Protein AF-0000000076550863 (afdb_homodimer)

Structure (mmCIF, N/CA/C/O backbone):
data_AF-0000000076550863-model_v1
#
loop_
_entity.id
_entity.type
_entity.pdbx_description
1 polymer 'Uncharacterized protein DUF4440'
#
loop_
_atom_site.group_PDB
_atom_site.id
_atom_site.type_symbol
_atom_site.label_atom_id
_atom_site.label_alt_id
_atom_site.label_comp_id
_atom_site.label_asym_id
_atom_site.label_entity_id
_atom_site.label_seq_id
_atom_site.pdbx_PDB_ins_code
_atom_site.Cartn_x
_atom_site.Cartn_y
_atom_site.Cartn_z
_atom_site.occupancy
_atom_site.B_iso_or_equiv
_atom_site.auth_seq_id
_atom_site.auth_comp_id
_atom_site.auth_asym_id
_atom_site.auth_atom_id
_atom_site.pdbx_PDB_model_num
ATOM 1 N N . MET A 1 1 ? -24.906 -82 -21.641 1 39.5 1 MET A N 1
ATOM 2 C CA . MET A 1 1 ? -24.109 -81.125 -20.781 1 39.5 1 MET A CA 1
ATOM 3 C C . MET A 1 1 ? -24.062 -79.688 -21.359 1 39.5 1 MET A C 1
ATOM 5 O O . MET A 1 1 ? -23.375 -79.438 -22.344 1 39.5 1 MET A O 1
ATOM 9 N N . LYS A 1 2 ? -25.25 -79 -21.281 1 45.97 2 LYS A N 1
ATOM 10 C CA . LYS A 1 2 ? -25.453 -77.625 -21.766 1 45.97 2 LYS A CA 1
ATOM 11 C C . LYS A 1 2 ? -24.484 -76.625 -21.094 1 45.97 2 LYS A C 1
ATOM 13 O O . LYS A 1 2 ? -24.375 -76.625 -19.875 1 45.97 2 LYS A O 1
ATOM 18 N N . ARG A 1 3 ? -23.375 -76.125 -21.734 1 47.62 3 ARG A N 1
ATOM 19 C CA . ARG A 1 3 ? -22.406 -75.125 -21.391 1 47.62 3 ARG A CA 1
ATOM 20 C C . ARG A 1 3 ? -23.078 -73.812 -21.047 1 47.62 3 ARG A C 1
ATOM 22 O O . ARG A 1 3 ? -23.812 -73.25 -21.859 1 47.62 3 ARG A O 1
ATOM 29 N N . PHE A 1 4 ? -23.562 -73.5 -19.781 1 47.38 4 PHE A N 1
ATOM 30 C CA . PHE A 1 4 ? -24.031 -72.188 -19.297 1 47.38 4 PHE A CA 1
ATOM 31 C C . PHE A 1 4 ? -22.953 -71.188 -19.453 1 47.38 4 PHE A C 1
ATOM 33 O O . PHE A 1 4 ? -21.844 -71.312 -18.938 1 47.38 4 PHE A O 1
ATOM 40 N N . SER A 1 5 ? -22.844 -70.438 -20.594 1 46 5 SER A N 1
ATOM 41 C CA . SER A 1 5 ? -21.969 -69.25 -20.797 1 46 5 SER A CA 1
ATOM 42 C C . SER A 1 5 ? -22.266 -68.125 -19.781 1 46 5 SER A C 1
ATOM 44 O O . SER A 1 5 ? -23.406 -67.688 -19.688 1 46 5 SER A O 1
ATOM 46 N N . ALA A 1 6 ? -21.625 -68.125 -18.594 1 49.28 6 ALA A N 1
ATOM 47 C CA . ALA A 1 6 ? -21.688 -67.062 -17.609 1 49.28 6 ALA A CA 1
ATOM 48 C C . ALA A 1 6 ? -21.219 -65.75 -18.219 1 49.28 6 ALA A C 1
ATOM 50 O O . ALA A 1 6 ? -20.094 -65.625 -18.703 1 49.28 6 ALA A O 1
ATOM 51 N N . LEU A 1 7 ? -22.109 -64.938 -18.859 1 48.88 7 LEU A N 1
ATOM 52 C CA . LEU A 1 7 ? -21.797 -63.594 -19.281 1 48.88 7 LEU A CA 1
ATOM 53 C C . LEU A 1 7 ? -21.328 -62.75 -18.094 1 48.88 7 LEU A C 1
ATOM 55 O O . LEU A 1 7 ? -22.047 -62.625 -17.094 1 48.88 7 LEU A O 1
ATOM 59 N N . VAL A 1 8 ? -20.016 -62.625 -17.859 1 51.31 8 VAL A N 1
ATOM 60 C CA . VAL A 1 8 ? -19.422 -61.719 -16.875 1 51.31 8 VAL A CA 1
ATOM 61 C C . VAL A 1 8 ? -19.766 -60.281 -17.219 1 51.31 8 VAL A C 1
ATOM 63 O O . VAL A 1 8 ? -19.438 -59.812 -18.312 1 51.31 8 VAL A O 1
ATOM 66 N N . LEU A 1 9 ? -20.875 -59.719 -16.703 1 49.38 9 LEU A N 1
ATOM 67 C CA . LEU A 1 9 ? -21.172 -58.281 -16.797 1 49.38 9 LEU A CA 1
ATOM 68 C C . LEU A 1 9 ? -20.078 -57.469 -16.141 1 49.38 9 LEU A C 1
ATOM 70 O O . LEU A 1 9 ? -19.844 -57.562 -14.93 1 49.38 9 LEU A O 1
ATOM 74 N N . VAL A 1 10 ? -19.031 -57.125 -16.859 1 50.19 10 VAL A N 1
ATOM 75 C CA . VAL A 1 10 ? -18.047 -56.156 -16.375 1 50.19 10 VAL A CA 1
ATOM 76 C C . VAL A 1 10 ? -18.734 -54.812 -16.141 1 50.19 10 VAL A C 1
ATOM 78 O O . VAL A 1 10 ? -19.266 -54.219 -17.062 1 50.19 10 VAL A O 1
ATOM 81 N N . GLY A 1 11 ? -19.297 -54.562 -14.945 1 46.59 11 GLY A N 1
ATOM 82 C CA . GLY A 1 11 ? -19.781 -53.25 -14.5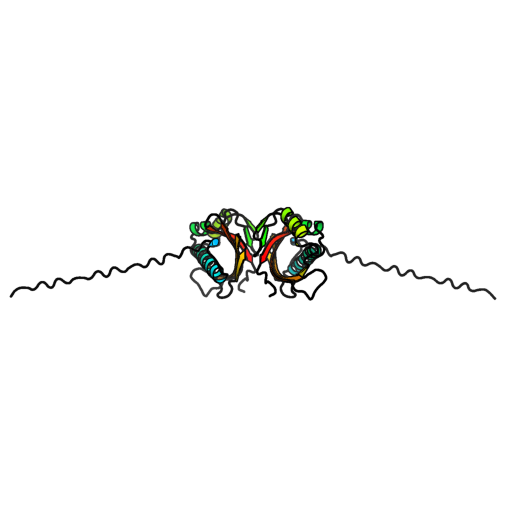86 1 46.59 11 GLY A CA 1
ATOM 83 C C . GLY A 1 11 ? -18.734 -52.156 -14.719 1 46.59 11 GLY A C 1
ATOM 84 O O . GLY A 1 11 ? -17.672 -52.219 -14.094 1 46.59 11 GLY A O 1
ATOM 85 N N . LEU A 1 12 ? -18.625 -51.469 -15.891 1 48.03 12 LEU A N 1
ATOM 86 C CA . LEU A 1 12 ? -17.797 -50.281 -16.047 1 48.03 12 LEU A CA 1
ATOM 87 C C . LEU A 1 12 ? -18.156 -49.219 -15.016 1 48.03 12 LEU A C 1
ATOM 89 O O . LEU A 1 12 ? -19.281 -48.719 -15.016 1 48.03 12 LEU A O 1
ATOM 93 N N . MET A 1 13 ? -17.531 -49.25 -13.891 1 49.06 13 MET A N 1
ATOM 94 C CA . MET A 1 13 ? -17.656 -48.125 -12.969 1 49.06 13 MET A CA 1
ATOM 95 C C . MET A 1 13 ? -17.156 -46.812 -13.609 1 49.06 13 MET A C 1
ATOM 97 O O . MET A 1 13 ? -15.977 -46.719 -13.969 1 49.06 13 MET A O 1
ATOM 101 N N . ALA A 1 14 ? -17.984 -46.094 -14.336 1 53.09 14 ALA A N 1
ATOM 102 C CA . ALA A 1 14 ? -17.609 -44.75 -14.789 1 53.09 14 ALA A CA 1
ATOM 103 C C . ALA A 1 14 ? -17.172 -43.875 -13.625 1 53.09 14 ALA A C 1
ATOM 105 O O . ALA A 1 14 ? -17.984 -43.562 -12.742 1 53.09 14 ALA A O 1
ATOM 106 N N . GLY A 1 15 ? -15.914 -43.781 -13.328 1 50.44 15 GLY A N 1
ATOM 107 C CA . GLY A 1 15 ? -15.398 -42.812 -12.375 1 50.44 15 GLY A CA 1
ATOM 108 C C . GLY A 1 15 ? -15.766 -41.375 -12.734 1 50.44 15 GLY A C 1
ATOM 109 O O . GLY A 1 15 ? -15.516 -40.938 -13.852 1 50.44 15 GLY A O 1
ATOM 110 N N . THR A 1 16 ? -16.797 -40.844 -12.156 1 53.94 16 THR A N 1
ATOM 111 C CA . THR A 1 16 ? -17.078 -39.406 -12.305 1 53.94 16 THR A CA 1
ATOM 112 C C . THR A 1 16 ? -15.844 -38.594 -11.945 1 53.94 16 THR A C 1
ATOM 114 O O . THR A 1 16 ? -15.383 -38.625 -10.805 1 53.94 16 THR A O 1
ATOM 117 N N . LEU A 1 17 ? -15.055 -38.25 -12.891 1 49.94 17 LEU A N 1
ATOM 118 C CA . LEU A 1 17 ? -14.055 -37.219 -12.664 1 49.94 17 LEU A CA 1
ATOM 119 C C . LEU A 1 17 ? -14.695 -35.938 -12.133 1 49.94 17 LEU A C 1
ATOM 121 O O . LEU A 1 17 ? -15.414 -35.25 -12.867 1 49.94 17 LEU A O 1
ATOM 125 N N . VAL A 1 18 ? -14.844 -35.812 -10.914 1 50.31 18 VAL A N 1
ATOM 126 C CA . VAL A 1 18 ? -15.211 -34.531 -10.344 1 50.31 18 VAL A CA 1
ATOM 127 C C . VAL A 1 18 ? -14.188 -33.469 -10.742 1 50.31 18 VAL A C 1
ATOM 129 O O . VAL A 1 18 ? -13.039 -33.5 -10.281 1 50.31 18 VAL A O 1
ATOM 132 N N . ARG A 1 19 ? -14.336 -32.906 -11.961 1 47.78 19 ARG A N 1
ATOM 133 C CA . ARG A 1 19 ? -13.547 -31.719 -12.188 1 47.78 19 ARG A CA 1
ATOM 134 C C . ARG A 1 19 ? -13.703 -30.734 -11.039 1 47.78 19 ARG A C 1
ATOM 136 O O . ARG A 1 19 ? -14.812 -30.281 -10.75 1 47.78 19 ARG A O 1
ATOM 143 N N . VAL A 1 20 ? -12.836 -30.688 -10.086 1 48.47 20 VAL A N 1
ATOM 144 C CA . VAL A 1 20 ? -12.781 -29.578 -9.156 1 48.47 20 VAL A CA 1
ATOM 145 C C . VAL A 1 20 ? -12.805 -28.25 -9.93 1 48.47 20 VAL A C 1
ATOM 147 O O . VAL A 1 20 ? -11.812 -27.891 -10.562 1 48.47 20 VAL A O 1
ATOM 150 N N . GLU A 1 21 ? -13.898 -27.906 -10.547 1 45.22 21 GLU A N 1
ATOM 151 C CA . GLU A 1 21 ? -13.992 -26.562 -11.109 1 45.22 21 GLU A CA 1
ATOM 152 C C . GLU A 1 21 ? -13.445 -25.516 -10.133 1 45.22 21 GLU A C 1
ATOM 154 O O . GLU A 1 21 ? -13.828 -25.5 -8.961 1 45.22 21 GLU A O 1
ATOM 159 N N . ALA A 1 22 ? -12.203 -25.156 -10.336 1 56.66 22 ALA A N 1
ATOM 160 C CA . ALA A 1 22 ? -11.758 -23.984 -9.578 1 56.66 22 ALA A CA 1
ATOM 161 C C . ALA A 1 22 ? -12.883 -22.969 -9.422 1 56.66 22 ALA A C 1
ATOM 163 O O . ALA A 1 22 ? -13.43 -22.484 -10.422 1 56.66 22 ALA A O 1
ATOM 164 N N . GLN A 1 23 ? -13.594 -22.969 -8.398 1 64.62 23 GLN A N 1
ATOM 165 C CA . GLN A 1 23 ? -14.695 -22.047 -8.172 1 64.62 23 GLN A CA 1
ATOM 166 C C . GLN A 1 23 ? -14.312 -20.625 -8.562 1 64.62 23 GLN A C 1
ATOM 168 O O . GLN A 1 23 ? -13.266 -20.125 -8.156 1 64.62 23 GLN A O 1
ATOM 173 N N . ALA A 1 24 ? -14.977 -20.078 -9.562 1 85.62 24 ALA A N 1
ATOM 174 C CA . ALA A 1 24 ? -14.805 -18.703 -10.023 1 85.62 24 ALA A CA 1
ATOM 175 C C . ALA A 1 24 ? -14.891 -17.719 -8.859 1 85.62 24 ALA A C 1
ATOM 177 O O . ALA A 1 24 ? -15.742 -17.875 -7.977 1 85.62 24 ALA A O 1
ATOM 178 N N . VAL A 1 25 ? -13.906 -16.938 -8.617 1 95.12 25 VAL A N 1
ATOM 179 C CA . VAL A 1 25 ? -13.922 -15.891 -7.586 1 95.12 25 VAL A CA 1
ATOM 180 C C . VAL A 1 25 ? -15.102 -14.953 -7.82 1 95.12 25 VAL A C 1
ATOM 182 O O . VAL A 1 25 ? -15.32 -14.492 -8.945 1 95.12 25 VAL A O 1
ATOM 185 N N . PRO A 1 26 ? -15.883 -14.758 -6.863 1 97.38 26 PRO A N 1
ATOM 186 C CA . PRO A 1 26 ? -17.078 -13.922 -7.039 1 97.38 26 PRO A CA 1
ATOM 187 C C . PRO A 1 26 ? -16.734 -12.492 -7.453 1 97.38 26 PRO A C 1
ATOM 189 O O . PRO A 1 26 ? -15.656 -11.992 -7.145 1 97.38 26 PRO A O 1
ATOM 192 N N . ALA A 1 27 ? -17.734 -11.914 -8.148 1 97.81 27 ALA A N 1
ATOM 193 C CA . ALA A 1 27 ? -17.672 -10.484 -8.43 1 97.81 27 ALA A CA 1
ATOM 194 C C . ALA A 1 27 ? -17.688 -9.664 -7.148 1 97.81 27 ALA A C 1
ATOM 196 O O . ALA A 1 27 ? -18.234 -10.102 -6.133 1 97.81 27 ALA A O 1
ATOM 197 N N . LEU A 1 28 ? -17.125 -8.5 -7.25 1 98.19 28 LEU A N 1
ATOM 198 C CA . LEU A 1 28 ? -17.047 -7.633 -6.082 1 98.19 28 LEU A CA 1
ATOM 199 C C . LEU A 1 28 ? -18.422 -7.379 -5.5 1 98.19 28 LEU A C 1
ATOM 201 O O . LEU A 1 28 ? -18.625 -7.438 -4.285 1 98.19 28 LEU A O 1
ATOM 205 N N . GLU A 1 29 ? -19.422 -7.125 -6.324 1 97.25 29 GLU A N 1
ATOM 206 C CA . GLU A 1 29 ? -20.781 -6.766 -5.895 1 97.25 29 GLU A CA 1
ATOM 207 C C . GLU A 1 29 ? -21.438 -7.914 -5.137 1 97.25 29 GLU A C 1
ATOM 209 O O . GLU A 1 29 ? -22.359 -7.695 -4.355 1 97.25 29 GLU A O 1
ATOM 214 N N . ALA A 1 30 ? -20.938 -9.086 -5.367 1 97.75 30 ALA A N 1
ATOM 215 C CA . ALA A 1 30 ? -21.531 -10.266 -4.754 1 97.75 30 ALA A CA 1
ATOM 216 C C . ALA A 1 30 ? -20.953 -10.516 -3.367 1 97.75 30 ALA A C 1
ATOM 218 O O . ALA A 1 30 ? -21.484 -11.328 -2.604 1 97.75 30 ALA A O 1
ATOM 219 N N . ILE A 1 31 ? -19.938 -9.891 -3.039 1 98.25 31 ILE A N 1
ATOM 220 C CA . ILE A 1 31 ? -19.281 -10.055 -1.745 1 98.25 31 ILE A CA 1
ATOM 221 C C . ILE A 1 31 ? -19.984 -9.18 -0.703 1 98.25 31 ILE A C 1
ATOM 223 O O . ILE A 1 31 ? -20.047 -7.957 -0.858 1 98.25 31 ILE A O 1
ATOM 227 N N . LYS A 1 32 ? -20.375 -9.82 0.409 1 97.12 32 LYS A N 1
ATOM 228 C CA . LYS A 1 32 ? -21.25 -9.094 1.329 1 97.12 32 LYS A CA 1
ATOM 229 C C . LYS A 1 32 ? -20.625 -9.008 2.723 1 97.12 32 LYS A C 1
ATOM 231 O O . LYS A 1 32 ? -21.188 -8.383 3.621 1 97.12 32 LYS A O 1
ATOM 236 N N . SER A 1 33 ? -19.516 -9.688 2.941 1 97.56 33 SER A N 1
ATOM 237 C CA . SER A 1 33 ? -18.875 -9.68 4.254 1 97.56 33 SER A CA 1
ATOM 238 C C . SER A 1 33 ? -17.359 -9.68 4.129 1 97.56 33 SER A C 1
ATOM 240 O O . SER A 1 33 ? -16.812 -10.062 3.09 1 97.56 33 SER A O 1
ATOM 242 N N . ASP A 1 34 ? -16.75 -9.289 5.219 1 97 34 ASP A N 1
ATOM 243 C CA . ASP A 1 34 ? -15.289 -9.312 5.262 1 97 34 ASP A CA 1
ATOM 244 C C . ASP A 1 34 ? -14.758 -10.734 5.09 1 97 34 ASP A C 1
ATOM 246 O O . ASP A 1 34 ? -13.719 -10.945 4.457 1 97 34 ASP A O 1
ATOM 250 N N . ALA A 1 35 ? -15.445 -11.648 5.68 1 98.06 35 ALA A N 1
ATOM 251 C CA . ALA A 1 35 ? -15.031 -13.047 5.562 1 98.06 35 ALA A CA 1
ATOM 252 C C . ALA A 1 35 ? -15.094 -13.516 4.109 1 98.06 35 ALA A C 1
ATOM 254 O O . ALA A 1 35 ? -14.195 -14.219 3.641 1 98.06 35 ALA A O 1
ATOM 255 N N . GLU A 1 36 ? -16.109 -13.141 3.418 1 98.56 36 GLU A N 1
ATOM 256 C CA . GLU A 1 36 ? -16.234 -13.484 2.006 1 98.56 36 GLU A CA 1
ATOM 257 C C . GLU A 1 36 ? -15.156 -12.812 1.167 1 98.56 36 GLU A C 1
ATOM 259 O O . GLU A 1 36 ? -14.602 -13.422 0.248 1 98.56 36 GLU A O 1
ATOM 264 N N . LEU A 1 37 ? -14.914 -11.555 1.472 1 98.81 37 LEU A N 1
ATOM 265 C CA . LEU A 1 37 ? -13.844 -10.852 0.77 1 98.81 37 LEU A CA 1
ATOM 266 C C . LEU A 1 37 ? -12.5 -11.531 0.992 1 98.81 37 LEU A C 1
ATOM 268 O O . LEU A 1 37 ? -11.734 -11.727 0.046 1 98.81 37 LEU A O 1
ATOM 272 N N . THR A 1 38 ? -12.25 -11.922 2.236 1 98.69 38 THR A N 1
ATOM 273 C CA . THR A 1 38 ? -10.992 -12.586 2.566 1 98.69 38 THR A CA 1
ATOM 274 C C . THR A 1 38 ? -10.859 -13.898 1.806 1 98.69 38 THR A C 1
ATOM 276 O O . THR A 1 38 ? -9.789 -14.219 1.289 1 98.69 38 THR A O 1
ATOM 279 N N . ARG A 1 39 ? -11.891 -14.617 1.69 1 98.38 39 ARG A N 1
ATOM 280 C CA . ARG A 1 39 ? -11.867 -15.867 0.933 1 98.38 39 ARG A CA 1
ATOM 281 C C . ARG A 1 39 ? -11.586 -15.609 -0.542 1 98.38 39 ARG A C 1
ATOM 283 O O . ARG A 1 39 ? -10.781 -16.312 -1.159 1 98.38 39 ARG A O 1
ATOM 290 N N . ALA A 1 40 ? -12.242 -14.625 -1.075 1 98.75 40 ALA A N 1
ATOM 291 C CA . ALA A 1 40 ? -12.047 -14.289 -2.484 1 98.75 40 ALA A CA 1
ATOM 292 C C . ALA A 1 40 ? -10.602 -13.891 -2.762 1 98.75 40 ALA A C 1
ATOM 294 O O . ALA A 1 40 ? -9.977 -14.406 -3.689 1 98.75 40 ALA A O 1
ATOM 295 N N . ILE A 1 41 ? -10.078 -13.016 -1.964 1 98.88 41 ILE A N 1
ATOM 296 C CA . ILE A 1 41 ? -8.727 -12.5 -2.176 1 98.88 41 ILE A CA 1
ATOM 297 C C . ILE A 1 41 ? -7.707 -13.602 -1.911 1 98.88 41 ILE A C 1
ATOM 299 O O . ILE A 1 41 ? -6.684 -13.688 -2.596 1 98.88 41 ILE A O 1
ATOM 303 N N . SER A 1 42 ? -7.961 -14.43 -0.928 1 98.75 42 SER A N 1
ATOM 304 C CA . SER A 1 42 ? -7.094 -15.578 -0.684 1 98.75 42 SER A CA 1
ATOM 305 C C . SER A 1 42 ? -7.023 -16.484 -1.906 1 98.75 42 SER A C 1
ATOM 307 O O . SER A 1 42 ? -5.945 -16.953 -2.277 1 98.75 42 SER A O 1
ATOM 309 N N . ALA A 1 43 ? -8.156 -16.734 -2.49 1 98.62 43 ALA A N 1
ATOM 310 C CA . ALA A 1 43 ? -8.195 -17.547 -3.697 1 98.62 43 ALA A CA 1
ATOM 311 C C . ALA A 1 43 ? -7.434 -16.891 -4.84 1 98.62 43 ALA A C 1
ATOM 313 O O . ALA A 1 43 ? -6.719 -17.562 -5.59 1 98.62 43 ALA A O 1
ATOM 314 N N . LEU A 1 44 ? -7.582 -15.633 -4.969 1 98.8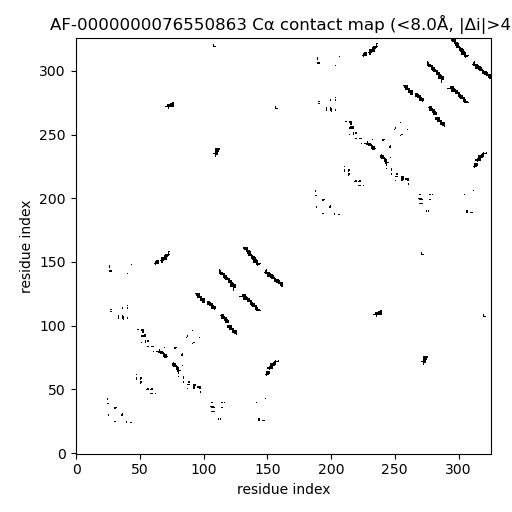8 44 LEU A N 1
ATOM 315 C CA . LEU A 1 44 ? -6.883 -14.883 -6.004 1 98.88 44 LEU A CA 1
ATOM 316 C C . LEU A 1 44 ? -5.375 -14.914 -5.77 1 98.88 44 LEU A C 1
ATOM 318 O O . LEU A 1 44 ? -4.602 -15.086 -6.715 1 98.88 44 LEU A O 1
ATOM 322 N N . ASP A 1 45 ? -5.027 -14.734 -4.512 1 98.88 45 ASP A N 1
ATOM 323 C CA . ASP A 1 45 ? -3.613 -14.852 -4.172 1 98.88 45 ASP A CA 1
ATOM 324 C C . ASP A 1 45 ? -3.061 -16.219 -4.574 1 98.88 45 ASP A C 1
ATOM 326 O O . ASP A 1 45 ? -1.996 -16.297 -5.188 1 98.88 45 ASP A O 1
ATOM 330 N N . THR A 1 46 ? -3.766 -17.203 -4.242 1 98.62 46 THR A N 1
ATOM 331 C CA . THR A 1 46 ? -3.359 -18.562 -4.594 1 98.62 46 THR A CA 1
ATOM 332 C C . THR A 1 46 ? -3.199 -18.703 -6.105 1 98.62 46 THR A C 1
ATOM 334 O O . THR A 1 46 ? -2.209 -19.266 -6.578 1 98.62 46 THR A O 1
ATOM 337 N N . GLN A 1 47 ? -4.141 -18.203 -6.867 1 98.69 47 GLN A N 1
ATOM 338 C CA . GLN A 1 47 ? -4.059 -18.281 -8.32 1 98.69 47 GLN A CA 1
ATOM 339 C C . GLN A 1 47 ? -2.834 -17.531 -8.844 1 98.69 47 GLN A C 1
ATOM 341 O O . GLN A 1 47 ? -2.111 -18.047 -9.703 1 98.69 47 GLN A O 1
ATOM 346 N N . LEU A 1 48 ? -2.635 -16.344 -8.352 1 98.81 48 LEU A N 1
ATOM 347 C CA . LEU A 1 48 ? -1.51 -15.523 -8.773 1 98.81 48 LEU A CA 1
ATOM 348 C C . LEU A 1 48 ? -0.185 -16.234 -8.523 1 98.81 48 LEU A C 1
ATOM 350 O O . LEU A 1 48 ? 0.656 -16.328 -9.422 1 98.81 48 LEU A O 1
ATOM 354 N N . PHE A 1 49 ? -0.036 -16.797 -7.371 1 98.62 49 PHE A N 1
ATOM 355 C CA . PHE A 1 49 ? 1.291 -17.297 -7.016 1 98.62 49 PHE A CA 1
ATOM 356 C C . PHE A 1 49 ? 1.456 -18.75 -7.418 1 98.62 49 PHE A C 1
ATOM 358 O O . PHE A 1 49 ? 2.576 -19.25 -7.488 1 98.62 49 PHE A O 1
ATOM 365 N N . ASP A 1 50 ? 0.3 -19.422 -7.723 1 98.06 50 ASP A N 1
ATOM 366 C CA . ASP A 1 50 ? 0.447 -20.672 -8.469 1 98.06 50 ASP A CA 1
ATOM 367 C C . ASP A 1 50 ? 1.025 -20.422 -9.859 1 98.06 50 ASP A C 1
ATOM 369 O O . ASP A 1 50 ? 1.908 -21.156 -10.312 1 98.06 50 ASP A O 1
ATOM 373 N N . ALA A 1 51 ? 0.482 -19.422 -10.492 1 98.62 51 ALA A N 1
ATOM 374 C CA . ALA A 1 51 ? 0.999 -19.047 -11.805 1 98.62 51 ALA A CA 1
ATOM 375 C C . ALA A 1 51 ? 2.461 -18.609 -11.711 1 98.62 51 ALA A C 1
ATOM 377 O O . ALA A 1 51 ? 3.283 -19.016 -12.539 1 98.62 51 ALA A O 1
ATOM 378 N N . TYR A 1 52 ? 2.777 -17.812 -10.719 1 98.62 52 TYR A N 1
ATOM 379 C CA . TYR A 1 52 ? 4.137 -17.359 -10.438 1 98.62 52 TYR A CA 1
ATOM 380 C C . TYR A 1 52 ? 5.07 -18.562 -10.242 1 98.62 52 TYR A C 1
ATOM 382 O O . TYR A 1 52 ? 6.125 -18.641 -10.875 1 98.62 52 TYR A O 1
ATOM 390 N N . ASN A 1 53 ? 4.738 -19.484 -9.445 1 97.88 53 ASN A N 1
ATOM 391 C CA . ASN A 1 53 ? 5.562 -20.625 -9.055 1 97.88 53 ASN A CA 1
ATOM 392 C C . ASN A 1 53 ? 5.758 -21.594 -10.219 1 97.88 53 ASN A C 1
ATOM 394 O O . ASN A 1 53 ? 6.754 -22.312 -10.266 1 97.88 53 ASN A O 1
ATOM 398 N N . ASN A 1 54 ? 4.855 -21.578 -11.156 1 97.56 54 ASN A N 1
ATOM 399 C CA . ASN A 1 54 ? 4.91 -22.547 -12.242 1 97.56 54 ASN A CA 1
ATOM 400 C C . ASN A 1 54 ? 5.238 -21.875 -13.578 1 97.56 54 ASN A C 1
ATOM 402 O O . ASN A 1 54 ? 5.121 -22.5 -14.633 1 97.56 54 ASN A O 1
ATOM 406 N N . CYS A 1 55 ? 5.512 -20.625 -13.547 1 98 55 CYS A N 1
ATOM 407 C CA . CYS A 1 55 ? 5.918 -19.828 -14.695 1 98 55 CYS A CA 1
ATOM 408 C C . CYS A 1 55 ? 4.836 -19.844 -15.773 1 98 55 CYS A C 1
ATOM 410 O O . CYS A 1 55 ? 5.133 -19.969 -16.953 1 98 55 CYS A O 1
ATOM 412 N N . ASP A 1 56 ? 3.637 -19.891 -15.305 1 98.5 56 ASP A N 1
ATOM 413 C CA . ASP A 1 56 ? 2.51 -19.672 -16.203 1 98.5 56 ASP A CA 1
ATOM 414 C C . ASP A 1 56 ? 2.334 -18.188 -16.5 1 98.5 56 ASP A C 1
ATOM 416 O O . ASP A 1 56 ? 1.474 -17.531 -15.914 1 98.5 56 ASP A O 1
ATOM 420 N N . ILE A 1 57 ? 3.076 -17.688 -17.453 1 98.62 57 ILE A N 1
ATOM 421 C CA . ILE A 1 57 ? 3.199 -16.266 -17.734 1 98.62 57 ILE A CA 1
ATOM 422 C C . ILE A 1 57 ? 1.865 -15.711 -18.234 1 98.62 57 ILE A C 1
ATOM 424 O O . ILE A 1 57 ? 1.477 -14.594 -17.891 1 98.62 57 ILE A O 1
ATOM 428 N N . ASP A 1 58 ? 1.196 -16.469 -19.016 1 98.31 58 ASP A N 1
ATOM 429 C CA . ASP A 1 58 ? -0.099 -16.031 -19.531 1 98.31 58 ASP A CA 1
ATOM 430 C C . ASP A 1 58 ? -1.097 -15.82 -18.391 1 98.31 58 ASP A C 1
ATOM 432 O O . ASP A 1 58 ? -1.769 -14.789 -18.344 1 98.31 58 ASP A O 1
ATOM 436 N N . LYS A 1 59 ? -1.216 -16.781 -17.531 1 98.56 59 LYS A N 1
ATOM 437 C CA . LYS A 1 59 ? -2.121 -16.656 -16.391 1 98.56 59 LYS A CA 1
ATOM 438 C C . LYS A 1 59 ? -1.714 -15.492 -15.492 1 98.56 59 LYS A C 1
ATOM 440 O O . LYS A 1 59 ? -2.564 -14.727 -15.039 1 98.56 59 LYS A O 1
ATOM 445 N N . LEU A 1 60 ? -0.396 -15.352 -15.25 1 98.62 60 LEU A N 1
ATOM 446 C CA . LEU A 1 60 ? 0.091 -14.234 -14.453 1 98.62 60 LEU A CA 1
ATOM 447 C C . LEU A 1 60 ? -0.349 -12.906 -15.062 1 98.62 60 LEU A C 1
ATOM 449 O O . LEU A 1 60 ? -0.861 -12.031 -14.352 1 98.62 60 LEU A O 1
ATOM 453 N N . GLY A 1 61 ? -0.16 -12.773 -16.312 1 98.75 61 GLY A N 1
ATOM 454 C CA . GLY A 1 61 ? -0.535 -11.555 -17.016 1 98.75 61 GLY A CA 1
ATOM 455 C C . GLY A 1 61 ? -2.018 -11.25 -16.922 1 98.75 61 GLY A C 1
ATOM 456 O O . GLY A 1 61 ? -2.418 -10.086 -16.922 1 98.75 61 GLY A O 1
ATOM 457 N N . SER A 1 62 ? -2.82 -12.273 -16.906 1 98.69 62 SER A N 1
ATOM 458 C CA . SER A 1 62 ? -4.266 -12.086 -16.844 1 98.69 62 SER A CA 1
ATOM 459 C C . SER A 1 62 ? -4.699 -11.586 -15.469 1 98.69 62 SER A C 1
ATOM 461 O O . SER A 1 62 ? -5.836 -11.141 -15.297 1 98.69 62 SER A O 1
ATOM 463 N N . LEU A 1 63 ? -3.797 -11.586 -14.484 1 98.88 63 LEU A N 1
ATOM 464 C CA . LEU A 1 63 ? -4.164 -11.266 -13.109 1 98.88 63 LEU A CA 1
ATOM 465 C C . LEU A 1 63 ? -3.541 -9.945 -12.672 1 98.88 63 LEU A C 1
ATOM 467 O O . LEU A 1 63 ? -3.607 -9.578 -11.5 1 98.88 63 LEU A O 1
ATOM 471 N N . VAL A 1 64 ? -2.898 -9.25 -13.625 1 98.88 64 VAL A N 1
ATOM 472 C CA . VAL A 1 64 ? -2.359 -7.934 -13.305 1 98.88 64 VAL A CA 1
ATOM 473 C C . VAL A 1 64 ? -2.84 -6.918 -14.344 1 98.88 64 VAL A C 1
ATOM 475 O O . VAL A 1 64 ? -3.076 -7.27 -15.5 1 98.88 64 VAL A O 1
ATOM 478 N N . VAL A 1 65 ? -3.004 -5.664 -13.922 1 98.88 65 VAL A N 1
ATOM 479 C CA . VAL A 1 65 ? -3.459 -4.613 -14.828 1 98.88 65 VAL A CA 1
ATOM 480 C C . VAL A 1 65 ? -2.318 -4.199 -15.75 1 98.88 65 VAL A C 1
ATOM 482 O O . VAL A 1 65 ? -1.146 -4.441 -15.453 1 98.88 65 VAL A O 1
ATOM 485 N N . ASP A 1 66 ? -2.625 -3.543 -16.859 1 98.69 66 ASP A N 1
ATOM 486 C CA . ASP A 1 66 ? -1.632 -3.137 -17.859 1 98.69 66 ASP A CA 1
ATOM 487 C C . ASP A 1 66 ? -0.654 -2.121 -17.266 1 98.69 66 ASP A C 1
ATOM 489 O O . ASP A 1 66 ? 0.534 -2.135 -17.594 1 98.69 66 ASP A O 1
ATOM 493 N N . ASP A 1 67 ? -1.166 -1.206 -16.391 1 98.5 67 ASP A N 1
ATOM 494 C CA . ASP A 1 67 ? -0.319 -0.165 -15.828 1 98.5 67 ASP A CA 1
ATOM 495 C C . ASP A 1 67 ? 0.101 -0.52 -14.398 1 98.5 67 ASP A C 1
ATOM 497 O O . ASP A 1 67 ? 0.192 0.357 -13.539 1 98.5 67 ASP A O 1
ATOM 501 N N . LEU A 1 68 ? 0.316 -1.804 -14.195 1 98.94 68 LEU A N 1
ATOM 502 C CA . LEU A 1 68 ? 0.806 -2.283 -12.906 1 98.94 68 LEU A CA 1
ATOM 503 C C . LEU A 1 68 ? 1.954 -1.414 -12.406 1 98.94 68 LEU A C 1
ATOM 505 O O . LEU A 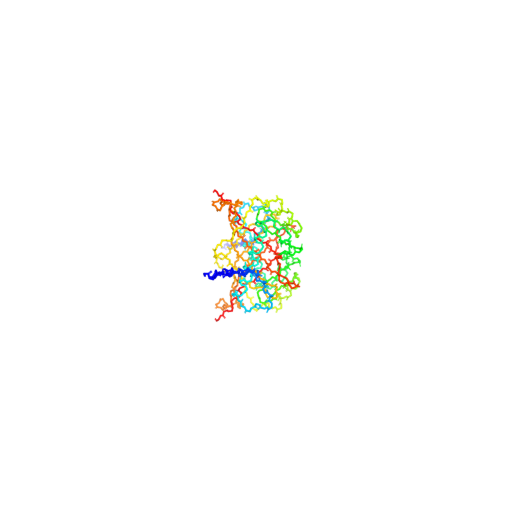1 68 ? 2.844 -1.049 -13.172 1 98.94 68 LEU A O 1
ATOM 509 N N . GLU A 1 69 ? 1.903 -0.979 -11.141 1 98.94 69 GLU A N 1
ATOM 510 C CA . GLU A 1 69 ? 3.064 -0.453 -10.43 1 98.94 69 GLU A CA 1
ATOM 511 C C . GLU A 1 69 ? 3.578 -1.451 -9.398 1 98.94 69 GLU A C 1
ATOM 513 O O . GLU A 1 69 ? 2.824 -1.902 -8.531 1 98.94 69 GLU A O 1
ATOM 518 N N . PHE A 1 70 ? 4.805 -1.81 -9.555 1 98.94 70 PHE A N 1
ATOM 519 C CA . PHE A 1 70 ? 5.484 -2.727 -8.648 1 98.94 70 PHE A CA 1
ATOM 520 C C . PHE A 1 70 ? 6.602 -2.014 -7.895 1 98.94 70 PHE A C 1
ATOM 522 O O . PHE A 1 70 ? 7.629 -1.669 -8.484 1 98.94 70 PHE A O 1
ATOM 529 N N . TYR A 1 71 ? 6.387 -1.782 -6.574 1 98.94 71 TYR A N 1
ATOM 530 C CA . TYR A 1 71 ? 7.359 -1.142 -5.699 1 98.94 71 TYR A CA 1
ATOM 531 C C . TYR A 1 71 ? 8.148 -2.18 -4.914 1 98.94 71 TYR A C 1
ATOM 533 O O . TYR A 1 71 ? 7.574 -3.096 -4.324 1 98.94 71 TYR A O 1
ATOM 541 N N . HIS A 1 72 ? 9.477 -1.987 -4.852 1 98.81 72 HIS A N 1
ATOM 542 C CA . HIS A 1 72 ? 10.328 -2.998 -4.246 1 98.81 72 HIS A CA 1
ATOM 543 C C . HIS A 1 72 ? 11.461 -2.357 -3.451 1 98.81 72 HIS A C 1
ATOM 545 O O . HIS A 1 72 ? 12.062 -1.375 -3.898 1 98.81 72 HIS A O 1
ATOM 551 N N . ASP A 1 73 ? 11.789 -2.941 -2.324 1 98.5 73 ASP A N 1
ATOM 552 C CA . ASP A 1 73 ? 12.797 -2.348 -1.452 1 98.5 73 ASP A CA 1
ATOM 553 C C . ASP A 1 73 ? 14.195 -2.521 -2.033 1 98.5 73 ASP A C 1
ATOM 555 O O . ASP A 1 73 ? 15.102 -1.74 -1.729 1 98.5 73 ASP A O 1
ATOM 559 N N . LYS A 1 74 ? 14.398 -3.484 -2.936 1 96.94 74 LYS A N 1
ATOM 560 C CA . LYS A 1 74 ? 15.742 -3.773 -3.434 1 96.94 74 LYS A CA 1
ATOM 561 C C . LYS A 1 74 ? 15.898 -3.334 -4.887 1 96.94 74 LYS A C 1
ATOM 563 O O . LYS A 1 74 ? 17.016 -3.068 -5.344 1 96.94 74 LYS A O 1
ATOM 568 N N . THR A 1 75 ? 14.75 -3.303 -5.629 1 97.5 75 THR A N 1
ATOM 569 C CA . THR A 1 75 ? 14.938 -3.066 -7.055 1 97.5 75 THR A CA 1
ATOM 570 C C . THR A 1 75 ? 14.18 -1.818 -7.5 1 97.5 75 THR A C 1
ATOM 572 O O . THR A 1 75 ? 14.297 -1.397 -8.656 1 97.5 75 THR A O 1
ATOM 575 N N . GLY A 1 76 ? 13.375 -1.209 -6.621 1 98.38 76 GLY A N 1
ATOM 576 C CA . GLY A 1 76 ? 12.734 0.052 -6.949 1 98.38 76 GLY A CA 1
ATOM 577 C C . GLY A 1 76 ? 11.406 -0.125 -7.664 1 98.38 76 GLY A C 1
ATOM 578 O O . GLY A 1 76 ? 10.734 -1.142 -7.492 1 98.38 76 GLY A O 1
ATOM 579 N N . LEU A 1 77 ? 10.992 0.886 -8.391 1 98.88 77 LEU A N 1
ATOM 580 C CA . LEU A 1 77 ? 9.695 0.925 -9.047 1 98.88 77 LEU A CA 1
ATOM 581 C C . LEU A 1 77 ? 9.781 0.359 -10.461 1 98.88 77 LEU A C 1
ATOM 583 O O . LEU A 1 77 ? 10.656 0.754 -11.234 1 98.88 77 LEU A O 1
ATOM 587 N N . MET A 1 78 ? 8.984 -0.622 -10.742 1 98.81 78 MET A N 1
ATOM 588 C CA . MET A 1 78 ? 8.719 -1.103 -12.094 1 98.81 78 MET A CA 1
ATOM 589 C C . MET A 1 78 ? 7.281 -0.788 -12.508 1 98.81 78 MET A C 1
ATOM 591 O O . MET A 1 78 ? 6.336 -1.095 -11.781 1 98.81 78 MET A O 1
ATOM 595 N N . VAL A 1 79 ? 7.156 -0.172 -13.727 1 98.81 79 VAL A N 1
ATOM 596 C CA . VAL A 1 79 ? 5.828 0.22 -14.188 1 98.81 79 VAL A CA 1
ATOM 597 C C . VAL A 1 79 ? 5.461 -0.582 -15.438 1 98.81 79 VAL A C 1
ATOM 599 O O . VAL A 1 79 ? 6.227 -0.627 -16.406 1 98.81 79 VAL A O 1
ATOM 602 N N . GLY A 1 80 ? 4.328 -1.214 -15.375 1 98.88 80 GLY A N 1
ATOM 603 C CA . GLY A 1 80 ? 3.777 -1.868 -16.547 1 98.88 80 GLY A CA 1
ATOM 604 C C . GLY A 1 80 ? 3.736 -3.379 -16.422 1 98.88 80 GLY A C 1
ATOM 605 O O . GLY A 1 80 ? 4.652 -3.986 -15.867 1 98.88 80 GLY A O 1
ATOM 606 N N . LYS A 1 81 ? 2.729 -3.979 -17.016 1 98.88 81 LYS A N 1
ATOM 607 C CA . LYS A 1 81 ? 2.545 -5.426 -17.031 1 98.88 81 LYS A CA 1
ATOM 608 C C . LYS A 1 81 ? 3.672 -6.109 -17.797 1 98.88 81 LYS A C 1
ATOM 610 O O . LYS A 1 81 ? 4.238 -7.102 -17.344 1 98.88 81 LYS A O 1
ATOM 615 N N . GLN A 1 82 ? 3.998 -5.59 -18.922 1 98.69 82 GLN A N 1
ATOM 616 C CA . GLN A 1 82 ? 4.949 -6.285 -19.781 1 98.69 82 GLN A CA 1
ATOM 617 C C . GLN A 1 82 ? 6.332 -6.348 -19.141 1 98.69 82 GLN A C 1
ATOM 619 O O . GLN A 1 82 ? 6.938 -7.418 -19.062 1 98.69 82 GLN A O 1
ATOM 624 N N . PRO A 1 83 ? 6.848 -5.18 -18.656 1 98.81 83 PRO A N 1
ATOM 625 C CA . PRO A 1 83 ? 8.125 -5.285 -17.953 1 98.81 83 PRO A CA 1
ATOM 626 C C . PRO A 1 83 ? 8.078 -6.254 -16.781 1 98.81 83 PRO A C 1
ATOM 628 O O . PRO A 1 83 ? 9.055 -6.965 -16.516 1 98.81 83 PRO A O 1
ATOM 631 N N . PHE A 1 84 ? 7.027 -6.293 -16.078 1 98.81 84 PHE A N 1
ATOM 632 C CA . PHE A 1 84 ? 6.848 -7.203 -14.953 1 98.81 84 PHE A CA 1
ATOM 633 C C . PHE A 1 84 ? 6.938 -8.656 -15.414 1 98.81 84 PHE A C 1
ATOM 635 O O . PHE A 1 84 ? 7.699 -9.445 -14.844 1 98.81 84 PHE A O 1
ATOM 642 N N . LEU A 1 85 ? 6.172 -8.992 -16.422 1 98.88 85 LEU A N 1
ATOM 643 C CA . LEU A 1 85 ? 6.148 -10.367 -16.906 1 98.88 85 LEU A CA 1
ATOM 644 C C . LEU A 1 85 ? 7.516 -10.773 -17.453 1 98.88 85 LEU A C 1
ATOM 646 O O . LEU A 1 85 ? 7.949 -11.914 -17.25 1 98.88 85 LEU A O 1
ATOM 650 N N . VAL A 1 86 ? 8.203 -9.891 -18.078 1 98.69 86 VAL A N 1
ATOM 651 C CA . VAL A 1 86 ? 9.547 -10.156 -18.594 1 98.69 86 VAL A CA 1
ATOM 652 C C . VAL A 1 86 ? 10.492 -10.414 -17.422 1 98.69 86 VAL A C 1
ATOM 654 O O . VAL A 1 86 ? 11.305 -11.344 -17.469 1 98.69 86 VAL A O 1
ATOM 657 N N . ALA A 1 87 ? 10.414 -9.594 -16.406 1 98.31 87 ALA A N 1
ATOM 658 C CA . ALA A 1 87 ? 11.266 -9.789 -15.227 1 98.31 87 ALA A CA 1
ATOM 659 C C . ALA A 1 87 ? 11.008 -11.148 -14.586 1 98.31 87 ALA A C 1
ATOM 661 O O . ALA A 1 87 ? 11.953 -11.836 -14.18 1 98.31 87 ALA A O 1
ATOM 662 N N . ILE A 1 88 ? 9.734 -11.523 -14.43 1 98.38 88 ILE A N 1
ATOM 663 C CA . ILE A 1 88 ? 9.391 -12.828 -13.859 1 98.38 88 ILE A CA 1
ATOM 664 C C . ILE A 1 88 ? 10.008 -13.93 -14.711 1 98.38 88 ILE A C 1
ATOM 666 O O . ILE A 1 88 ? 10.688 -14.82 -14.188 1 98.38 88 ILE A O 1
ATOM 670 N N . LYS A 1 89 ? 9.805 -13.867 -15.984 1 98.06 89 LYS A N 1
ATOM 671 C CA . LYS A 1 89 ? 10.32 -14.875 -16.891 1 98.06 89 LYS A CA 1
ATOM 672 C C . LYS A 1 89 ? 11.844 -14.992 -16.781 1 98.06 89 LYS A C 1
ATOM 674 O O . LYS A 1 89 ? 12.383 -16.109 -16.719 1 98.06 89 LYS A O 1
ATOM 679 N N . ASN A 1 90 ? 12.508 -13.914 -16.672 1 97.88 90 ASN A N 1
ATOM 680 C CA . ASN A 1 90 ? 13.961 -13.898 -16.734 1 97.88 90 ASN A CA 1
ATOM 681 C C . ASN A 1 90 ? 14.586 -14.188 -15.375 1 97.88 90 ASN A C 1
ATOM 683 O O . ASN A 1 90 ? 15.625 -14.844 -15.281 1 97.88 90 ASN A O 1
ATOM 687 N N . ASN A 1 91 ? 13.961 -13.742 -14.32 1 96.5 91 ASN A N 1
ATOM 688 C CA . ASN A 1 91 ? 14.664 -13.695 -13.039 1 96.5 91 ASN A CA 1
ATOM 689 C C . ASN A 1 91 ? 14.047 -14.648 -12.031 1 96.5 91 ASN A C 1
ATOM 691 O O . ASN A 1 91 ? 14.68 -14.984 -11.023 1 96.5 91 ASN A O 1
ATOM 695 N N . ILE A 1 92 ? 12.836 -15.078 -12.266 1 96.69 92 ILE A N 1
ATOM 696 C CA . ILE A 1 92 ? 12.117 -15.836 -11.242 1 96.69 92 ILE A CA 1
ATOM 697 C C . ILE A 1 92 ? 11.891 -17.266 -11.719 1 96.69 92 ILE A C 1
ATOM 699 O O . ILE A 1 92 ? 12.102 -18.219 -10.969 1 96.69 92 ILE A O 1
ATOM 703 N N . CYS A 1 93 ? 11.477 -17.469 -12.961 1 97.38 93 CYS A N 1
ATOM 704 C CA . CYS A 1 93 ? 11.078 -18.766 -13.492 1 97.38 93 CYS A CA 1
ATOM 705 C C . CYS A 1 93 ? 12.195 -19.797 -13.32 1 97.38 93 CYS A C 1
ATOM 707 O O . CYS A 1 93 ? 13.328 -19.562 -13.75 1 97.38 93 CYS A O 1
ATOM 709 N N . GLY A 1 94 ? 11.797 -20.859 -12.586 1 95.12 94 GLY A N 1
ATOM 710 C CA . GLY A 1 94 ? 12.719 -21.969 -12.398 1 95.12 94 GLY A CA 1
ATOM 711 C C . GLY A 1 94 ? 13.758 -21.719 -11.328 1 95.12 94 GLY A C 1
ATOM 712 O O . GLY A 1 94 ? 14.609 -22.562 -11.062 1 95.12 94 GLY A O 1
ATOM 713 N N . LYS A 1 95 ? 13.688 -20.609 -10.672 1 95.69 95 LYS A N 1
ATOM 714 C CA . LYS A 1 95 ? 14.742 -20.234 -9.734 1 95.69 95 LYS A CA 1
ATOM 715 C C . LYS A 1 95 ? 14.188 -20.031 -8.328 1 95.69 95 LYS A C 1
ATOM 717 O O . LYS A 1 95 ? 14.852 -20.344 -7.34 1 95.69 95 LYS A O 1
ATOM 722 N N . VAL A 1 96 ? 12.977 -19.469 -8.219 1 95.88 96 VAL A N 1
ATOM 723 C CA . VAL A 1 96 ? 12.406 -19.078 -6.93 1 95.88 96 VAL A CA 1
ATOM 724 C C . VAL A 1 96 ? 10.93 -19.453 -6.891 1 95.88 96 VAL A C 1
ATOM 726 O O . VAL A 1 96 ? 10.219 -19.297 -7.887 1 95.88 96 VAL A O 1
ATOM 729 N N . THR A 1 97 ? 10.43 -19.969 -5.777 1 96.75 97 THR A N 1
ATOM 730 C CA . THR A 1 97 ? 9 -20.141 -5.516 1 96.75 97 THR A CA 1
ATOM 731 C C . THR A 1 97 ? 8.578 -19.344 -4.277 1 96.75 97 THR A C 1
ATOM 733 O O . THR A 1 97 ? 9.398 -19.094 -3.391 1 96.75 97 THR A O 1
ATOM 736 N N . ARG A 1 98 ? 7.367 -18.969 -4.289 1 97.5 98 ARG A N 1
ATOM 737 C CA . ARG A 1 98 ? 6.766 -18.188 -3.217 1 97.5 98 ARG A CA 1
ATOM 738 C C . ARG A 1 98 ? 5.773 -19.031 -2.418 1 97.5 98 ARG A C 1
ATOM 740 O O . ARG A 1 98 ? 4.984 -19.781 -2.994 1 97.5 98 ARG A O 1
ATOM 747 N N . GLU A 1 99 ? 5.848 -18.891 -1.091 1 97.06 99 GLU A N 1
ATOM 748 C CA . GLU A 1 99 ? 4.891 -19.453 -0.144 1 97.06 99 GLU A CA 1
ATOM 749 C C . GLU A 1 99 ? 4.301 -18.375 0.758 1 97.06 99 GLU A C 1
ATOM 751 O O . GLU A 1 99 ? 5.035 -17.578 1.347 1 97.06 99 GLU A O 1
ATOM 756 N N . LEU A 1 100 ? 2.982 -18.406 0.841 1 98.12 100 LEU A N 1
ATOM 757 C CA . LEU A 1 100 ? 2.34 -17.516 1.808 1 98.12 100 LEU A CA 1
ATOM 758 C C . LEU A 1 100 ? 2.566 -18.016 3.232 1 98.12 100 LEU A C 1
ATOM 760 O O . LEU A 1 100 ? 2.303 -19.172 3.537 1 98.12 100 LEU A O 1
ATOM 764 N N . VAL A 1 101 ? 3.07 -17.125 4.105 1 97.81 101 VAL A N 1
ATOM 765 C CA . VAL A 1 101 ? 3.232 -17.5 5.504 1 97.81 101 VAL A CA 1
ATOM 766 C C . VAL A 1 101 ? 1.865 -17.609 6.172 1 97.81 101 VAL A C 1
ATOM 768 O O . VAL A 1 101 ? 1.112 -16.641 6.223 1 97.81 101 VAL A O 1
ATOM 771 N N . LYS A 1 102 ? 1.611 -18.75 6.711 1 97 102 LYS A N 1
ATOM 772 C CA . LYS A 1 102 ? 0.31 -19.031 7.309 1 97 102 LYS A CA 1
ATOM 773 C C . LYS A 1 102 ? -0.01 -18.031 8.414 1 97 102 LYS A C 1
ATOM 775 O O . LYS A 1 102 ? 0.85 -17.719 9.242 1 97 102 LYS A O 1
ATOM 780 N N . GLY A 1 103 ? -1.202 -17.516 8.414 1 98 103 GLY A N 1
ATOM 781 C CA . GLY A 1 103 ? -1.685 -16.641 9.469 1 98 103 GLY A CA 1
ATOM 782 C C . GLY A 1 103 ? -1.29 -15.188 9.266 1 98 103 GLY A C 1
ATOM 783 O O . GLY A 1 103 ? -1.693 -14.312 10.039 1 98 103 GLY A O 1
ATOM 784 N N . SER A 1 104 ? -0.575 -14.852 8.211 1 98.69 104 SER A N 1
ATOM 785 C CA . SER A 1 104 ? -0.048 -13.5 8.039 1 98.69 104 SER A CA 1
ATOM 786 C C . SER A 1 104 ? -1.008 -12.633 7.23 1 98.69 104 SER A C 1
ATOM 788 O O . SER A 1 104 ? -0.895 -11.406 7.234 1 98.69 104 SER A O 1
ATOM 790 N N . LEU A 1 105 ? -1.986 -13.234 6.578 1 98.81 105 LEU A N 1
ATOM 791 C CA . LEU A 1 105 ? -2.773 -12.539 5.566 1 98.81 105 LEU A CA 1
ATOM 792 C C . LEU A 1 105 ? -3.826 -11.648 6.211 1 98.81 105 LEU A C 1
ATOM 794 O O . LEU A 1 105 ? -4.578 -12.102 7.078 1 98.81 105 LEU A O 1
ATOM 798 N N . GLU A 1 106 ? -3.854 -10.406 5.84 1 98.81 106 GLU A N 1
ATOM 799 C CA . GLU A 1 106 ? -4.906 -9.438 6.133 1 98.81 106 GLU A CA 1
ATOM 800 C C . GLU A 1 106 ? -5.543 -8.906 4.848 1 98.81 106 GLU A C 1
ATOM 802 O O . GLU A 1 106 ? -4.848 -8.648 3.867 1 98.81 106 GLU A O 1
ATOM 807 N N . VAL A 1 107 ? -6.855 -8.828 4.914 1 98.94 107 VAL A N 1
ATOM 808 C CA . VAL A 1 107 ? -7.582 -8.305 3.758 1 98.94 107 VAL A CA 1
ATOM 809 C C . VAL A 1 107 ? -8.602 -7.27 4.215 1 98.94 107 VAL A C 1
ATOM 811 O O . VAL A 1 107 ? -9.336 -7.492 5.184 1 98.94 107 VAL A O 1
ATOM 814 N N . TYR A 1 108 ? -8.641 -6.156 3.543 1 98.88 108 TYR A N 1
ATOM 815 C CA . TYR A 1 108 ? -9.609 -5.105 3.842 1 98.88 108 TYR A CA 1
ATOM 816 C C . TYR A 1 108 ? -10.25 -4.578 2.564 1 98.88 108 TYR A C 1
ATOM 818 O O . TYR A 1 108 ? -9.609 -4.516 1.517 1 98.88 108 TYR A O 1
ATOM 826 N N . PRO A 1 109 ? -11.469 -4.156 2.676 1 98.81 109 PRO A N 1
ATOM 827 C CA . PRO A 1 109 ? -12.148 -3.613 1.494 1 98.81 109 PRO A CA 1
ATOM 828 C C . PRO A 1 109 ? -11.648 -2.215 1.123 1 98.81 109 PRO A C 1
ATOM 830 O O . PRO A 1 109 ? -11.219 -1.458 1.996 1 98.81 109 PRO A O 1
ATOM 833 N N . LEU A 1 110 ? -11.648 -1.963 -0.116 1 98.88 110 LEU A N 1
ATOM 834 C CA . LEU A 1 110 ? -11.602 -0.629 -0.705 1 98.88 110 LEU A CA 1
ATOM 835 C C . LEU A 1 110 ? -12.867 -0.343 -1.508 1 98.88 110 LEU A C 1
ATOM 837 O O . LEU A 1 110 ? -13.07 -0.927 -2.572 1 98.88 110 LEU A O 1
ATOM 841 N N . LYS A 1 111 ? -13.648 0.547 -0.933 1 98.5 111 LYS A N 1
ATOM 842 C CA . LYS A 1 111 ? -15.016 0.707 -1.411 1 98.5 111 LYS A CA 1
ATOM 843 C C . LYS A 1 111 ? -15.047 0.932 -2.92 1 98.5 111 LYS A C 1
ATOM 845 O O . LYS A 1 111 ? -14.398 1.842 -3.432 1 98.5 111 LYS A O 1
ATOM 850 N N . GLY A 1 112 ? -15.797 0.074 -3.586 1 98.31 112 GLY A N 1
ATOM 851 C CA . GLY A 1 112 ? -16.031 0.213 -5.016 1 98.31 112 GLY A CA 1
ATOM 852 C C . GLY A 1 112 ? -14.812 -0.123 -5.855 1 98.31 112 GLY A C 1
ATOM 853 O O . GLY A 1 112 ? -14.891 -0.155 -7.086 1 98.31 112 GLY A O 1
ATOM 854 N N . TYR A 1 113 ? -13.727 -0.343 -5.281 1 98.81 113 TYR A N 1
ATOM 855 C CA . TYR A 1 113 ? -12.477 -0.606 -5.98 1 98.81 113 TYR A CA 1
ATOM 856 C C . TYR A 1 113 ? -12.117 -2.086 -5.922 1 98.81 113 TYR A C 1
ATOM 858 O O . TYR A 1 113 ? -11.812 -2.699 -6.949 1 98.81 113 TYR A O 1
ATOM 866 N N . GLY A 1 114 ? -12.133 -2.635 -4.781 1 98.88 114 GLY A N 1
ATOM 867 C CA . GLY A 1 114 ? -11.695 -3.996 -4.512 1 98.88 114 GLY A CA 1
ATOM 868 C C . GLY A 1 114 ? -11.203 -4.191 -3.09 1 98.88 114 GLY A C 1
ATOM 869 O O . GLY A 1 114 ? -11.945 -3.979 -2.133 1 98.88 114 GLY A O 1
ATOM 870 N N . ALA A 1 115 ? -9.828 -4.516 -3.012 1 98.94 115 ALA A N 1
ATOM 871 C CA . ALA A 1 115 ? -9.312 -4.844 -1.685 1 98.94 115 ALA A CA 1
ATOM 872 C C . ALA A 1 115 ? -7.816 -4.555 -1.589 1 98.94 115 ALA A C 1
ATOM 874 O O . ALA A 1 115 ? -7.125 -4.492 -2.607 1 98.94 115 ALA A O 1
ATOM 875 N N . VAL A 1 116 ? -7.402 -4.285 -0.386 1 99 116 VAL A N 1
ATOM 876 C CA . VAL A 1 116 ? -5.98 -4.332 -0.056 1 99 116 VAL A CA 1
ATOM 877 C C . VAL A 1 116 ? -5.664 -5.641 0.662 1 99 116 VAL A C 1
ATOM 879 O O . VAL A 1 116 ? -6.402 -6.062 1.555 1 99 116 VAL A O 1
ATOM 882 N N . GLU A 1 117 ? -4.652 -6.305 0.15 1 98.94 117 GLU A N 1
ATOM 883 C CA . GLU A 1 117 ? -4.117 -7.543 0.705 1 98.94 117 GLU A CA 1
ATOM 884 C C . GLU A 1 117 ? -2.73 -7.328 1.303 1 98.94 117 GLU A C 1
ATOM 886 O O . GLU A 1 117 ? -1.839 -6.797 0.639 1 98.94 117 GLU A O 1
ATOM 891 N N . ILE A 1 118 ? -2.578 -7.695 2.557 1 98.94 118 ILE A N 1
ATOM 892 C CA . ILE A 1 118 ? -1.319 -7.535 3.275 1 98.94 118 ILE A CA 1
ATOM 893 C C . ILE A 1 118 ? -0.88 -8.883 3.854 1 98.94 118 ILE A C 1
ATOM 895 O O . ILE A 1 118 ? -1.701 -9.633 4.379 1 98.94 118 ILE A O 1
ATOM 899 N N . GLY A 1 119 ? 0.457 -9.18 3.748 1 98.81 119 GLY A N 1
ATOM 900 C CA . GLY A 1 119 ? 0.937 -10.422 4.32 1 98.81 119 GLY A CA 1
ATOM 901 C C . GLY A 1 119 ? 2.445 -10.57 4.266 1 98.81 119 GLY A C 1
ATOM 902 O O . GLY A 1 119 ? 3.156 -9.594 4.012 1 98.81 119 GLY A O 1
ATOM 903 N N . VAL A 1 120 ? 2.861 -11.727 4.664 1 98.69 120 VAL A N 1
ATOM 904 C CA . VAL A 1 120 ? 4.266 -12.125 4.605 1 98.69 120 VAL A CA 1
ATOM 905 C C . VAL A 1 120 ? 4.422 -13.336 3.689 1 98.69 120 VAL A C 1
ATOM 907 O O . VAL A 1 120 ? 3.598 -14.25 3.715 1 98.69 120 VAL A O 1
ATOM 910 N N . HIS A 1 121 ? 5.41 -13.305 2.785 1 97.75 121 HIS A N 1
ATOM 911 C CA . HIS A 1 121 ? 5.668 -14.508 1.996 1 97.75 121 HIS A CA 1
ATOM 912 C C . HIS A 1 121 ? 7.133 -14.922 2.09 1 97.75 121 HIS A C 1
ATOM 914 O O . HIS A 1 121 ? 7.988 -14.117 2.475 1 97.75 121 HIS A O 1
ATOM 920 N N . ARG A 1 122 ? 7.281 -16.188 1.955 1 96.19 122 ARG A N 1
ATOM 921 C CA . ARG A 1 122 ? 8.57 -16.859 2.031 1 96.19 122 ARG A CA 1
ATOM 922 C C . ARG A 1 122 ? 9 -17.375 0.663 1 96.19 122 ARG A C 1
ATOM 924 O O . ARG A 1 122 ? 8.164 -17.844 -0.117 1 96.19 122 ARG A O 1
ATOM 931 N N . PHE A 1 123 ? 10.281 -17.375 0.448 1 96.56 123 PHE A N 1
ATOM 932 C CA . PHE A 1 123 ? 10.805 -17.781 -0.853 1 96.56 123 PHE A CA 1
ATOM 933 C C . PHE A 1 123 ? 11.742 -18.969 -0.714 1 96.56 123 PHE A C 1
ATOM 935 O O . PHE A 1 123 ? 12.484 -19.062 0.263 1 96.56 123 PHE A O 1
ATOM 942 N N . HIS A 1 124 ? 11.695 -19.844 -1.736 1 94.62 124 HIS A N 1
ATOM 943 C CA . HIS A 1 124 ? 12.477 -21.062 -1.789 1 94.62 124 HIS A CA 1
ATOM 944 C C . HIS A 1 124 ? 13.055 -21.297 -3.182 1 94.62 124 HIS A C 1
ATOM 946 O O . HIS A 1 124 ? 12.539 -20.75 -4.168 1 94.62 124 HIS A O 1
ATOM 952 N N . HIS A 1 125 ? 14.086 -22.094 -3.121 1 92.69 125 HIS A N 1
ATOM 953 C CA . HIS A 1 125 ? 14.367 -22.734 -4.398 1 92.69 125 HIS A CA 1
ATOM 954 C C . HIS A 1 125 ? 13.281 -23.734 -4.766 1 92.69 125 HIS A C 1
ATOM 956 O O . HIS A 1 125 ? 12.719 -24.406 -3.891 1 92.69 125 HIS A O 1
ATOM 962 N N . PRO A 1 126 ? 13.055 -23.812 -6.07 1 91.38 126 PRO A N 1
ATOM 963 C CA . PRO A 1 126 ? 12.008 -24.75 -6.469 1 91.38 126 PRO A CA 1
ATOM 964 C C . PRO A 1 126 ? 12.281 -26.172 -5.988 1 91.38 126 PRO A C 1
ATOM 966 O O . PRO A 1 126 ? 13.398 -26.688 -6.141 1 91.38 126 PRO A O 1
ATOM 969 N N . GLY A 1 127 ? 11.281 -26.766 -5.375 1 87.5 127 GLY A N 1
ATOM 970 C CA . GLY A 1 127 ? 11.344 -28.172 -4.984 1 87.5 127 GLY A CA 1
ATOM 971 C C . GLY A 1 127 ? 12.062 -28.391 -3.664 1 87.5 127 GLY A C 1
ATOM 972 O O . GLY A 1 127 ? 12.211 -29.516 -3.209 1 87.5 127 GLY A O 1
ATOM 973 N N . VAL A 1 128 ? 12.578 -27.312 -3.064 1 84.94 128 VAL A N 1
ATOM 974 C CA . VAL A 1 128 ? 13.297 -27.438 -1.802 1 84.94 128 VAL A CA 1
ATOM 975 C C . VAL A 1 128 ? 12.586 -26.641 -0.716 1 84.94 128 VAL A C 1
ATOM 977 O O . VAL A 1 128 ? 12.859 -25.453 -0.542 1 84.94 128 VAL A O 1
ATOM 980 N N . GLN A 1 129 ? 11.766 -27.219 0.06 1 76.19 129 GLN A N 1
ATOM 981 C CA . GLN A 1 129 ? 10.938 -26.5 1.021 1 76.19 129 GLN A CA 1
ATOM 982 C C . GLN A 1 129 ? 11.758 -26.047 2.227 1 76.19 129 GLN A C 1
ATOM 984 O O . GLN A 1 129 ? 11.453 -25.016 2.838 1 76.19 129 GLN A O 1
ATOM 989 N N . ASN A 1 130 ? 12.781 -26.75 2.453 1 80.69 130 ASN A N 1
ATOM 990 C CA . ASN A 1 130 ? 13.516 -26.453 3.674 1 80.69 130 ASN A CA 1
ATOM 991 C C . ASN A 1 130 ? 14.648 -25.453 3.414 1 80.69 130 ASN A C 1
ATOM 993 O O . ASN A 1 130 ? 15.32 -25.016 4.348 1 80.69 130 ASN A O 1
ATOM 997 N N . ASP A 1 131 ? 14.766 -25.062 2.184 1 82.69 131 ASP A N 1
ATOM 998 C CA . ASP A 1 131 ? 15.773 -24.062 1.846 1 82.69 131 ASP A CA 1
ATOM 999 C C . ASP A 1 131 ? 15.148 -22.672 1.723 1 82.69 131 ASP A C 1
ATOM 1001 O O . ASP A 1 131 ? 14.766 -22.25 0.629 1 82.69 131 ASP A O 1
ATOM 1005 N N . VAL A 1 132 ? 15.086 -21.922 2.857 1 83.12 132 VAL A N 1
ATOM 1006 C CA . VAL A 1 132 ? 14.461 -20.609 2.857 1 83.12 132 VAL A CA 1
ATOM 1007 C C . VAL A 1 132 ? 15.461 -19.562 2.363 1 83.12 132 VAL A C 1
ATOM 1009 O O . VAL A 1 132 ? 16.516 -19.359 2.982 1 83.12 132 VAL A O 1
ATOM 1012 N N . LEU A 1 133 ? 15.086 -19.047 1.213 1 89.06 133 LEU A N 1
ATOM 1013 C CA . LEU A 1 133 ? 15.883 -17.953 0.657 1 89.06 133 LEU A CA 1
ATOM 1014 C C . LEU A 1 133 ? 15.648 -16.656 1.423 1 89.06 133 LEU A C 1
ATOM 1016 O O . LEU A 1 133 ? 16.516 -15.789 1.469 1 89.06 133 LEU A O 1
ATOM 1020 N N . GLY A 1 134 ? 14.461 -16.516 2.029 1 93.75 134 GLY A N 1
ATOM 1021 C CA . GLY A 1 134 ? 14.109 -15.336 2.797 1 93.75 134 GLY A CA 1
ATOM 1022 C C . GLY A 1 134 ? 12.617 -15.078 2.844 1 93.75 134 GLY A C 1
ATOM 1023 O O . GLY A 1 134 ? 11.836 -15.781 2.205 1 93.75 134 GLY A O 1
ATOM 1024 N N . GLU A 1 135 ? 12.273 -14.094 3.709 1 96.69 135 GLU A N 1
ATOM 1025 C CA . GLU A 1 135 ? 10.898 -13.617 3.812 1 96.69 135 GLU A CA 1
ATOM 1026 C C . GLU A 1 135 ? 10.805 -12.141 3.461 1 96.69 135 GLU A C 1
ATOM 1028 O O . GLU A 1 135 ? 11.805 -11.422 3.486 1 96.69 135 GLU A O 1
ATOM 1033 N N . ALA A 1 136 ? 9.648 -11.812 3.09 1 98.19 136 ALA A N 1
ATOM 1034 C CA . ALA A 1 136 ? 9.336 -10.414 2.812 1 98.19 136 ALA A CA 1
ATOM 1035 C C . ALA A 1 136 ? 7.867 -10.109 3.111 1 98.19 136 ALA A C 1
ATOM 1037 O O . ALA A 1 136 ? 7.051 -11.031 3.211 1 98.19 136 ALA A O 1
ATOM 1038 N N . LYS A 1 137 ? 7.621 -8.859 3.307 1 98.81 137 LYS A N 1
ATOM 1039 C CA . LYS A 1 137 ? 6.246 -8.375 3.445 1 98.81 137 LYS A CA 1
ATOM 1040 C C . LYS A 1 137 ? 5.703 -7.871 2.111 1 98.81 137 LYS A C 1
ATOM 1042 O O . LYS A 1 137 ? 6.469 -7.469 1.235 1 98.81 137 LYS A O 1
ATOM 1047 N N . PHE A 1 138 ? 4.398 -8.008 2.002 1 98.94 138 PHE A N 1
ATOM 1048 C CA . PHE A 1 138 ? 3.816 -7.52 0.756 1 98.94 138 PHE A CA 1
ATOM 1049 C C . PHE A 1 138 ? 2.479 -6.836 1.015 1 98.94 138 PHE A C 1
ATOM 1051 O O . PHE A 1 138 ? 1.807 -7.129 2.006 1 98.94 138 PHE A O 1
ATOM 1058 N N . ILE A 1 139 ? 2.17 -5.863 0.175 1 99 139 ILE A N 1
ATOM 1059 C CA . ILE A 1 139 ? 0.874 -5.211 0.024 1 99 139 ILE A CA 1
ATOM 1060 C C . ILE A 1 139 ? 0.431 -5.277 -1.437 1 99 139 ILE A C 1
ATOM 1062 O O . ILE A 1 139 ? 1.17 -4.863 -2.334 1 99 139 ILE A O 1
ATOM 1066 N N . HIS A 1 140 ? -0.725 -5.855 -1.688 1 99 140 HIS A N 1
ATOM 1067 C CA . HIS A 1 140 ? -1.333 -5.887 -3.014 1 99 140 HIS A CA 1
ATOM 1068 C C . HIS A 1 140 ? -2.658 -5.129 -3.029 1 99 140 HIS A C 1
ATOM 1070 O O . HIS A 1 140 ? -3.496 -5.316 -2.145 1 99 140 HIS A O 1
ATOM 1076 N N . LEU A 1 141 ? -2.811 -4.262 -3.963 1 99 141 LEU A N 1
ATOM 1077 C CA . LEU A 1 141 ? -4.145 -3.742 -4.246 1 99 141 LEU A CA 1
ATOM 1078 C C . LEU A 1 141 ? -4.816 -4.547 -5.352 1 99 141 LEU A C 1
ATOM 1080 O O . LEU A 1 141 ? -4.324 -4.59 -6.48 1 99 141 LEU A O 1
ATOM 1084 N N . TRP A 1 142 ? -5.895 -5.219 -5.031 1 98.94 142 TRP A N 1
ATOM 1085 C CA . TRP A 1 142 ? -6.738 -5.934 -5.984 1 98.94 142 TRP A CA 1
ATOM 1086 C C . TRP A 1 142 ? -7.879 -5.047 -6.473 1 98.94 142 TRP A C 1
ATOM 1088 O O . TRP A 1 142 ? -8.656 -4.527 -5.668 1 98.94 142 TRP A O 1
ATOM 1098 N N . GLN A 1 143 ? -7.965 -4.898 -7.75 1 98.94 143 GLN A N 1
ATOM 1099 C CA . GLN A 1 143 ? -9.023 -4.125 -8.391 1 98.94 143 GLN A CA 1
ATOM 1100 C C . GLN A 1 143 ? -10.047 -5.043 -9.047 1 98.94 143 GLN A C 1
ATOM 1102 O O . GLN A 1 143 ? -9.68 -6.031 -9.695 1 98.94 143 GLN A O 1
ATOM 1107 N N . TYR A 1 144 ? -11.258 -4.785 -8.812 1 98.88 144 TYR A N 1
ATOM 1108 C CA . TYR A 1 144 ? -12.312 -5.379 -9.633 1 98.88 144 TYR A CA 1
ATOM 1109 C C . TYR A 1 144 ? -12.836 -4.379 -10.656 1 98.88 144 TYR A C 1
ATOM 1111 O O . TYR A 1 144 ? -13.43 -3.359 -10.289 1 98.88 144 TYR A O 1
ATOM 1119 N N . LYS A 1 145 ? -12.625 -4.656 -11.875 1 98.56 145 LYS A N 1
ATOM 1120 C CA . LYS A 1 145 ? -13.031 -3.781 -12.969 1 98.56 145 LYS A CA 1
ATOM 1121 C C . LYS A 1 145 ? -13.359 -4.586 -14.219 1 98.56 145 LYS A C 1
ATOM 1123 O O . LYS A 1 145 ? -12.648 -5.531 -14.562 1 98.56 145 LYS A O 1
ATOM 1128 N N . ASP A 1 146 ? -14.484 -4.262 -14.844 1 97.38 146 ASP A N 1
ATOM 1129 C CA . ASP A 1 146 ? -14.914 -4.879 -16.094 1 97.38 146 ASP A CA 1
ATOM 1130 C C . ASP A 1 146 ? -15.023 -6.395 -15.945 1 97.38 146 ASP A C 1
ATOM 1132 O O . ASP A 1 146 ? -14.555 -7.141 -16.812 1 97.38 146 ASP A O 1
ATOM 1136 N N . GLY A 1 147 ? -15.477 -6.816 -14.836 1 97.25 147 GLY A N 1
ATOM 1137 C CA . GLY A 1 147 ? -15.812 -8.219 -14.617 1 97.25 147 GLY A CA 1
ATOM 1138 C C . GLY A 1 147 ? -14.609 -9.062 -14.227 1 97.25 147 GLY A C 1
ATOM 1139 O O . GLY A 1 147 ? -14.688 -10.289 -14.234 1 97.25 147 GLY A O 1
ATOM 1140 N N . ALA A 1 148 ? -13.539 -8.406 -13.883 1 98.19 148 ALA A N 1
ATOM 1141 C CA . ALA A 1 148 ? -12.352 -9.188 -13.578 1 98.19 148 ALA A CA 1
ATOM 1142 C C . ALA A 1 148 ? -11.594 -8.594 -12.398 1 98.19 148 ALA A C 1
ATOM 1144 O O . ALA A 1 148 ? -11.555 -7.371 -12.227 1 98.19 148 ALA A O 1
ATOM 1145 N N . TRP A 1 149 ? -11.016 -9.484 -11.586 1 98.88 149 TRP A N 1
ATOM 1146 C CA . TRP A 1 149 ? -10.07 -9.117 -10.539 1 98.88 149 TRP A CA 1
ATOM 1147 C C . TRP A 1 149 ? -8.648 -9.07 -11.078 1 98.88 149 TRP A C 1
ATOM 1149 O O . TRP A 1 149 ? -8.195 -10.008 -11.742 1 98.88 149 TRP A O 1
ATOM 1159 N N . LYS A 1 150 ? -7.934 -7.969 -10.766 1 98.94 150 LYS A N 1
ATOM 1160 C CA . LYS A 1 150 ? -6.523 -7.875 -11.133 1 98.94 150 LYS A CA 1
ATOM 1161 C C . LYS A 1 150 ? -5.738 -7.094 -10.078 1 98.94 150 LYS A C 1
ATOM 1163 O O . LYS A 1 150 ? -6.273 -6.184 -9.453 1 98.94 150 LYS A O 1
ATOM 1168 N N . VAL A 1 151 ? -4.496 -7.473 -9.938 1 98.94 151 VAL A N 1
ATOM 1169 C CA . VAL A 1 151 ? -3.613 -6.691 -9.078 1 98.94 151 VAL A CA 1
ATOM 1170 C C . VAL A 1 151 ? -3.186 -5.414 -9.805 1 98.94 151 VAL A C 1
ATOM 1172 O O . VAL A 1 151 ? -2.758 -5.461 -10.961 1 98.94 151 VAL A O 1
ATOM 1175 N N . SER A 1 152 ? -3.311 -4.266 -9.102 1 98.94 152 SER A N 1
ATOM 1176 C CA . SER A 1 152 ? -2.971 -2.992 -9.727 1 98.94 152 SER A CA 1
ATOM 1177 C C . SER A 1 152 ? -1.696 -2.404 -9.125 1 98.94 152 SER A C 1
ATOM 1179 O O . SER A 1 152 ? -0.922 -1.747 -9.828 1 98.94 152 SER A O 1
ATOM 1181 N N . ARG A 1 153 ? -1.473 -2.555 -7.855 1 98.94 153 ARG A N 1
ATOM 1182 C CA . ARG A 1 153 ? -0.282 -2.096 -7.145 1 98.94 153 ARG A CA 1
ATOM 1183 C C . ARG A 1 153 ? 0.301 -3.207 -6.277 1 98.94 153 ARG A C 1
ATOM 1185 O O . ARG A 1 153 ? -0.439 -3.955 -5.637 1 98.94 153 ARG A O 1
ATOM 1192 N N . VAL A 1 154 ? 1.576 -3.291 -6.324 1 99 154 VAL A N 1
ATOM 1193 C CA . VAL A 1 154 ? 2.318 -4.227 -5.484 1 99 154 VAL A CA 1
ATOM 1194 C C . VAL A 1 154 ? 3.418 -3.48 -4.73 1 99 154 VAL A C 1
ATOM 1196 O O . VAL A 1 154 ? 4.191 -2.732 -5.328 1 99 154 VAL A O 1
ATOM 1199 N N . ILE A 1 155 ? 3.428 -3.596 -3.453 1 98.94 155 ILE A N 1
ATOM 1200 C CA . ILE A 1 155 ? 4.547 -3.178 -2.613 1 98.94 155 ILE A CA 1
ATOM 1201 C C . ILE A 1 155 ? 5.184 -4.398 -1.96 1 98.94 155 ILE A C 1
ATOM 1203 O O . ILE A 1 155 ? 4.562 -5.062 -1.127 1 98.94 155 ILE A O 1
ATOM 1207 N N . SER A 1 156 ? 6.324 -4.789 -2.418 1 98.88 156 SER A N 1
ATOM 1208 C CA . SER A 1 156 ? 7.125 -5.879 -1.869 1 98.88 156 SER A CA 1
ATOM 1209 C C . SER A 1 156 ? 8.328 -5.348 -1.105 1 98.88 156 SER A C 1
ATOM 1211 O O . SER A 1 156 ? 9.195 -4.684 -1.684 1 98.88 156 SER A O 1
ATOM 1213 N N . TYR A 1 157 ? 8.383 -5.629 0.204 1 98.69 157 TYR A N 1
ATOM 1214 C CA . TYR A 1 157 ? 9.352 -4.895 1.013 1 98.69 157 TYR A CA 1
ATOM 1215 C C . TYR A 1 157 ? 9.812 -5.73 2.203 1 98.69 157 TYR A C 1
ATOM 1217 O O . TYR A 1 157 ? 9.242 -6.785 2.486 1 98.69 157 TYR A O 1
ATOM 1225 N N . ASP A 1 158 ? 10.867 -5.223 2.875 1 98.06 158 ASP A N 1
ATOM 1226 C CA . ASP A 1 158 ? 11.461 -5.836 4.059 1 98.06 158 ASP A CA 1
ATOM 1227 C C . ASP A 1 158 ? 12.023 -7.223 3.736 1 98.06 158 ASP A C 1
ATOM 1229 O O . ASP A 1 158 ? 11.789 -8.18 4.48 1 98.06 158 ASP A O 1
ATOM 1233 N N . HIS A 1 159 ? 12.602 -7.273 2.553 1 96.19 159 HIS A N 1
ATOM 1234 C CA . HIS A 1 159 ? 13.266 -8.531 2.221 1 96.19 159 HIS A CA 1
ATOM 1235 C C . HIS A 1 159 ? 14.43 -8.805 3.164 1 96.19 159 HIS A C 1
ATOM 1237 O O . HIS A 1 159 ? 15.281 -7.938 3.379 1 96.19 159 HIS A O 1
ATOM 1243 N N . ASP A 1 160 ? 14.273 -9.867 3.912 1 83.12 160 ASP A N 1
ATOM 1244 C CA . ASP A 1 160 ? 15.336 -10.289 4.824 1 83.12 160 ASP A CA 1
ATOM 1245 C C . ASP A 1 160 ? 16.359 -11.18 4.113 1 83.12 160 ASP A C 1
ATOM 1247 O O . ASP A 1 160 ? 16.031 -11.852 3.135 1 83.12 160 ASP A O 1
ATOM 1251 N N . VAL A 1 161 ? 17.625 -10.797 4.012 1 60.59 161 VAL A N 1
ATOM 1252 C CA . VAL A 1 161 ? 18.531 -11.859 3.592 1 60.59 161 VAL A CA 1
ATOM 1253 C C . VAL A 1 161 ? 18.656 -12.906 4.695 1 60.59 161 VAL A C 1
ATOM 1255 O O . VAL A 1 161 ? 18.641 -12.57 5.883 1 60.59 161 VAL A O 1
ATOM 1258 N N . VAL A 1 162 ? 18.047 -14.102 4.43 1 51.75 162 VAL A N 1
ATOM 1259 C CA . VAL A 1 162 ? 18.453 -15.18 5.316 1 51.75 162 VAL A CA 1
ATOM 1260 C C . VAL A 1 162 ? 19.922 -15.039 5.664 1 51.75 162 VAL A C 1
ATOM 1262 O O . VAL A 1 162 ? 20.766 -14.945 4.773 1 51.75 162 VAL A O 1
ATOM 1265 N N . LYS A 1 163 ? 20.281 -14.508 6.754 1 37.56 163 LYS A N 1
ATOM 1266 C CA . LYS A 1 163 ? 21.641 -14.688 7.246 1 37.56 163 LYS A CA 1
ATOM 1267 C C . LYS A 1 163 ? 21.984 -16.172 7.391 1 37.56 163 LYS A C 1
ATOM 1269 O O . LYS A 1 163 ? 21.109 -16.984 7.719 1 37.56 163 LYS A O 1
ATOM 1274 N N . MET B 1 1 ? 29.031 67.312 48.594 1 38.62 1 MET B N 1
ATOM 1275 C CA . MET B 1 1 ? 28.141 66.188 48.438 1 38.62 1 MET B CA 1
ATOM 1276 C C . MET B 1 1 ? 27.891 65.875 46.969 1 38.62 1 MET B C 1
ATOM 1278 O O . MET B 1 1 ? 27.141 66.562 46.312 1 38.62 1 MET B O 1
ATOM 1282 N N . LYS B 1 2 ? 28.953 65.312 46.25 1 46.09 2 LYS B N 1
ATOM 1283 C CA . LYS B 1 2 ? 29 64.938 44.844 1 46.09 2 LYS B CA 1
ATOM 1284 C C . LYS B 1 2 ? 27.969 63.812 44.562 1 46.09 2 LYS B C 1
ATOM 1286 O O . LYS B 1 2 ? 27.922 62.812 45.25 1 46.09 2 LYS B O 1
ATOM 1291 N N . ARG B 1 3 ? 26.781 64.125 43.969 1 45.84 3 ARG B N 1
ATOM 1292 C CA . ARG B 1 3 ? 25.719 63.25 43.469 1 45.84 3 ARG B CA 1
ATOM 1293 C C . ARG B 1 3 ? 26.281 62.188 42.531 1 45.84 3 ARG B C 1
ATOM 1295 O O . ARG B 1 3 ? 26.906 62.531 41.531 1 45.84 3 ARG B O 1
ATOM 1302 N N . PHE B 1 4 ? 26.781 61 42.969 1 47.06 4 PHE B N 1
ATOM 1303 C CA . PHE B 1 4 ? 27.125 59.844 42.156 1 47.06 4 PHE B CA 1
ATOM 1304 C C . PHE B 1 4 ? 25.938 59.406 41.344 1 47.06 4 PHE B C 1
ATOM 1306 O O . PHE B 1 4 ? 24.875 59.094 41.906 1 47.06 4 PHE B O 1
ATOM 1313 N N . SER B 1 5 ? 25.688 59.938 40.125 1 46.28 5 SER B N 1
ATOM 1314 C CA . SER B 1 5 ? 24.672 59.406 39.188 1 46.28 5 SER B CA 1
ATOM 1315 C C . SER B 1 5 ? 24.922 57.969 38.844 1 46.28 5 SER B C 1
ATOM 1317 O O . SER B 1 5 ? 26.016 57.594 38.406 1 46.28 5 SER B O 1
ATOM 1319 N N . ALA B 1 6 ? 24.344 57 39.594 1 49.38 6 ALA B N 1
ATOM 1320 C CA . ALA B 1 6 ? 24.359 55.562 39.281 1 49.38 6 ALA B CA 1
ATOM 1321 C C . ALA B 1 6 ? 23.719 55.281 37.906 1 49.38 6 ALA B C 1
ATOM 1323 O O . ALA B 1 6 ? 22.562 55.625 37.688 1 49.38 6 ALA B O 1
ATOM 1324 N N . LEU B 1 7 ? 24.5 55.375 36.812 1 48.56 7 LEU B N 1
ATOM 1325 C CA . LEU B 1 7 ? 24.031 54.938 35.5 1 48.56 7 LEU B CA 1
ATOM 1326 C C . LEU B 1 7 ? 23.562 53.469 35.562 1 48.56 7 LEU B C 1
ATOM 1328 O O . LEU B 1 7 ? 24.312 52.594 36 1 48.56 7 LEU B O 1
ATOM 1332 N N . VAL B 1 8 ? 22.25 53.219 35.75 1 51.22 8 VAL B N 1
ATOM 1333 C CA . VAL B 1 8 ? 21.641 51.875 35.656 1 51.22 8 VAL B CA 1
ATOM 1334 C C . VAL B 1 8 ? 21.859 51.312 34.25 1 51.22 8 VAL B C 1
ATOM 1336 O O . VAL B 1 8 ? 21.438 51.875 33.25 1 51.22 8 VAL B O 1
ATOM 1339 N N . LEU B 1 9 ? 22.938 50.594 34 1 49.28 9 LEU B N 1
ATOM 1340 C CA . LEU B 1 9 ? 23.125 49.812 32.781 1 49.28 9 LEU B CA 1
ATOM 1341 C C . LEU B 1 9 ? 22.016 48.781 32.625 1 49.28 9 LEU B C 1
ATOM 1343 O O . LEU B 1 9 ? 21.875 47.875 33.438 1 49.28 9 LEU B O 1
ATOM 1347 N N . VAL B 1 10 ? 20.906 49.188 32.031 1 50.41 10 VAL B N 1
ATOM 1348 C CA . VAL B 1 10 ? 19.891 48.219 31.625 1 50.41 10 VAL B CA 1
ATOM 1349 C C . VAL B 1 10 ? 20.484 47.219 30.641 1 50.41 10 VAL B C 1
ATOM 1351 O O . VAL B 1 10 ? 20.906 47.594 29.547 1 50.41 10 VAL B O 1
ATOM 1354 N N . GLY B 1 11 ? 21.109 46.156 31.094 1 47.19 11 GLY B N 1
ATOM 1355 C CA . GLY B 1 11 ? 21.531 45.062 30.219 1 47.19 11 GLY B CA 1
ATOM 1356 C C . GLY B 1 11 ? 20.391 44.5 29.375 1 47.19 11 GLY B C 1
ATOM 1357 O O . GLY B 1 11 ? 19.391 44.031 29.922 1 47.19 11 GLY B O 1
ATOM 1358 N N . LEU B 1 12 ? 20.141 45.031 28.156 1 48.62 12 LEU B N 1
ATOM 1359 C CA . LEU B 1 12 ? 19.203 44.438 27.203 1 48.62 12 LEU B CA 1
ATOM 1360 C C . LEU B 1 12 ? 19.578 42.969 26.938 1 48.62 12 LEU B C 1
ATOM 1362 O O . LEU B 1 12 ? 20.656 42.688 26.406 1 48.62 12 LEU B O 1
ATOM 1366 N N . MET B 1 13 ? 19.062 42.062 27.688 1 49.38 13 MET B N 1
ATOM 1367 C CA . MET B 1 13 ? 19.188 40.656 27.328 1 49.38 13 MET B CA 1
ATOM 1368 C C . MET B 1 13 ? 18.531 40.375 25.984 1 49.38 13 MET B C 1
ATOM 1370 O O . MET B 1 13 ? 17.312 40.562 25.828 1 49.38 13 MET B O 1
ATOM 1374 N N . ALA B 1 14 ? 19.203 40.562 24.859 1 52.44 14 ALA B N 1
ATOM 1375 C CA . ALA B 1 14 ? 18.688 40.094 23.562 1 52.44 14 ALA B CA 1
ATOM 1376 C C . ALA B 1 14 ? 18.312 38.625 23.625 1 52.44 14 ALA B C 1
ATOM 1378 O O . ALA B 1 14 ? 19.172 37.781 23.812 1 52.44 14 ALA B O 1
ATOM 1379 N N . GLY B 1 15 ? 17.094 38.312 23.891 1 50.12 15 GLY B N 1
ATOM 1380 C CA . GLY B 1 15 ? 16.609 36.938 23.75 1 50.12 15 GLY B CA 1
ATOM 1381 C C . GLY B 1 15 ? 16.828 36.375 22.359 1 50.12 15 GLY B C 1
ATOM 1382 O O . GLY B 1 15 ? 16.406 36.969 21.359 1 50.12 15 GLY B O 1
ATOM 1383 N N . THR B 1 16 ? 17.891 35.656 22.125 1 54.19 16 THR B N 1
ATOM 1384 C CA . THR B 1 16 ? 18.047 34.938 20.875 1 54.19 16 THR B CA 1
ATOM 1385 C C . THR B 1 16 ? 16.812 34.062 20.594 1 54.19 16 THR B C 1
ATOM 1387 O O . THR B 1 16 ? 16.484 33.156 21.359 1 54.19 16 THR B O 1
ATOM 1390 N N . LEU B 1 17 ? 15.898 34.594 19.891 1 49.75 17 LEU B N 1
ATOM 1391 C CA . LEU B 1 17 ? 14.859 33.719 19.344 1 49.75 17 LEU B CA 1
ATOM 1392 C C . LEU B 1 17 ? 15.461 32.562 18.547 1 49.75 17 LEU B C 1
ATOM 1394 O O . LEU B 1 17 ? 16.047 32.781 17.484 1 49.75 17 LEU B O 1
ATOM 1398 N N . VAL B 1 18 ? 15.742 31.516 19.156 1 49.97 18 VAL B N 1
ATOM 1399 C CA . VAL B 1 18 ? 16.094 30.312 18.422 1 49.97 18 VAL B CA 1
ATOM 1400 C C . VAL B 1 18 ? 14.945 29.922 17.484 1 49.97 18 VAL B C 1
ATOM 1402 O O . VAL B 1 18 ? 13.875 29.516 17.938 1 49.97 18 VAL B O 1
ATOM 1405 N N . ARG B 1 19 ? 14.914 30.594 16.328 1 48.03 19 ARG B N 1
ATOM 1406 C CA . ARG B 1 19 ? 14.016 29.984 15.336 1 48.03 19 ARG B CA 1
ATOM 1407 C C . ARG B 1 19 ? 14.258 28.484 15.219 1 48.03 19 ARG B C 1
ATOM 1409 O O . ARG B 1 19 ? 15.367 28.062 14.891 1 48.03 19 ARG B O 1
ATOM 1416 N N . VAL B 1 20 ? 13.516 27.656 15.867 1 48.62 20 VAL B N 1
ATOM 1417 C CA . VAL B 1 20 ? 13.516 26.234 15.547 1 48.62 20 VAL B CA 1
ATOM 1418 C C . VAL B 1 20 ? 13.367 26.031 14.047 1 48.62 20 VAL B C 1
ATOM 1420 O O . VAL B 1 20 ? 12.289 26.25 13.484 1 48.62 20 VAL B O 1
ATOM 1423 N N . GLU B 1 21 ? 14.352 26.406 13.266 1 45.47 21 GLU B N 1
ATOM 1424 C CA . GLU B 1 21 ? 14.297 26.016 11.859 1 45.47 21 GLU B CA 1
ATOM 1425 C C . GLU B 1 21 ? 13.812 24.578 11.703 1 45.47 21 GLU B C 1
ATOM 1427 O O . GLU B 1 21 ? 14.328 23.672 12.359 1 45.47 21 GLU B O 1
ATOM 1432 N N . ALA B 1 22 ? 12.531 24.453 11.414 1 56.78 22 ALA B N 1
ATOM 1433 C CA . ALA B 1 22 ? 12.117 23.109 11.023 1 56.78 22 ALA B CA 1
ATOM 1434 C C . ALA B 1 22 ? 13.195 22.422 10.188 1 56.78 22 ALA B C 1
ATOM 1436 O O . ALA B 1 22 ? 13.594 22.922 9.141 1 56.78 22 ALA B O 1
ATOM 1437 N N . GLN B 1 23 ? 14.023 21.672 10.766 1 64.31 23 GLN B N 1
ATOM 1438 C CA . GLN B 1 23 ? 15.102 20.984 10.047 1 64.31 23 GLN B CA 1
ATOM 1439 C C . GLN B 1 23 ? 14.586 20.375 8.742 1 64.31 23 GLN B C 1
ATOM 1441 O O . GLN B 1 23 ? 13.57 19.688 8.727 1 64.31 23 GLN B O 1
ATOM 1446 N N . ALA B 1 24 ? 15.086 20.875 7.625 1 85.56 24 ALA B N 1
ATOM 1447 C CA . ALA B 1 24 ? 14.781 20.359 6.289 1 85.56 24 ALA B CA 1
ATOM 1448 C C . ALA B 1 24 ? 14.969 18.844 6.227 1 85.56 24 ALA B C 1
ATOM 1450 O O . ALA B 1 24 ? 15.93 18.312 6.773 1 85.56 24 ALA B O 1
ATOM 1451 N N . VAL B 1 25 ? 13.961 18.109 5.883 1 95.38 25 VAL B N 1
ATOM 1452 C CA . VAL B 1 25 ? 14.047 16.672 5.699 1 95.38 25 VAL B CA 1
ATOM 1453 C C . VAL B 1 25 ? 15.117 16.344 4.664 1 95.38 25 VAL B C 1
ATOM 1455 O O . VAL B 1 25 ? 15.156 16.938 3.588 1 95.38 25 VAL B O 1
ATOM 1458 N N . PRO B 1 26 ? 16.016 15.531 4.996 1 97.44 26 PRO B N 1
ATOM 1459 C CA . PRO B 1 26 ? 17.109 15.227 4.082 1 97.44 26 PRO B CA 1
ATOM 1460 C C . PRO B 1 26 ? 16.641 14.625 2.76 1 97.44 26 PRO B C 1
ATOM 1462 O O . PRO B 1 26 ? 15.578 14 2.711 1 97.44 26 PRO B O 1
ATOM 1465 N N . ALA B 1 27 ? 17.5 14.852 1.747 1 97.88 27 ALA B N 1
ATOM 1466 C CA . ALA B 1 27 ? 17.297 14.18 0.469 1 97.88 27 ALA B CA 1
ATOM 1467 C C . ALA B 1 27 ? 17.438 12.664 0.618 1 97.88 27 ALA B C 1
ATOM 1469 O O . ALA B 1 27 ? 18.125 12.188 1.519 1 97.88 27 ALA B O 1
ATOM 1470 N N . LEU B 1 28 ? 16.766 11.992 -0.267 1 98.25 28 LEU B N 1
ATOM 1471 C CA . LEU B 1 28 ? 16.797 10.531 -0.214 1 98.25 28 LEU B CA 1
ATOM 1472 C C . LEU B 1 28 ? 18.234 10.016 -0.253 1 98.25 28 LEU B C 1
ATOM 1474 O O . LEU B 1 28 ? 18.594 9.117 0.512 1 98.25 28 LEU B O 1
ATOM 1478 N N . GLU B 1 29 ? 19.094 10.57 -1.079 1 97.25 29 GLU B N 1
ATOM 1479 C CA . GLU B 1 29 ? 20.453 10.102 -1.281 1 97.25 29 GLU B CA 1
ATOM 1480 C C . GLU B 1 29 ? 21.297 10.273 -0.016 1 97.25 29 GLU B C 1
ATOM 1482 O O . GLU B 1 29 ? 22.312 9.594 0.165 1 97.25 29 GLU B O 1
ATOM 1487 N N . ALA B 1 30 ? 20.844 11.156 0.812 1 97.81 30 ALA B N 1
ATOM 1488 C CA . ALA B 1 30 ? 21.609 11.461 2.025 1 97.81 30 ALA B CA 1
ATOM 1489 C C . ALA B 1 30 ? 21.234 10.5 3.156 1 97.81 30 ALA B C 1
ATOM 1491 O O . ALA B 1 30 ? 21.906 10.461 4.188 1 97.81 30 ALA B O 1
ATOM 1492 N N . ILE B 1 31 ? 20.234 9.789 3.014 1 98.25 31 ILE B N 1
ATOM 1493 C CA . ILE B 1 31 ? 19.781 8.844 4.023 1 98.25 31 ILE B CA 1
ATOM 1494 C C . ILE B 1 31 ? 20.547 7.527 3.887 1 98.25 31 ILE B C 1
ATOM 1496 O O . ILE B 1 31 ? 20.516 6.891 2.832 1 98.25 31 ILE B O 1
ATOM 1500 N N . LYS B 1 32 ? 21.141 7.094 5.023 1 97.12 32 LYS B N 1
ATOM 1501 C CA . LYS B 1 32 ? 22.078 5.984 4.902 1 97.12 32 LYS B CA 1
ATOM 1502 C C . LYS B 1 32 ? 21.656 4.809 5.777 1 97.12 32 LYS B C 1
ATOM 1504 O O . LYS B 1 32 ? 22.297 3.758 5.77 1 97.12 32 LYS B O 1
ATOM 1509 N N . SER B 1 33 ? 20.625 4.984 6.582 1 97.62 33 SER B N 1
ATOM 1510 C CA . SER B 1 33 ? 20.172 3.916 7.469 1 97.62 33 SER B CA 1
ATOM 1511 C C . SER B 1 33 ? 18.656 3.912 7.602 1 97.62 33 SER B C 1
ATOM 1513 O O . SER B 1 33 ? 18 4.922 7.332 1 97.62 33 SER B O 1
ATOM 1515 N N . ASP B 1 34 ? 18.172 2.785 8.055 1 97 34 ASP B N 1
ATOM 1516 C CA . ASP B 1 34 ? 16.734 2.67 8.305 1 97 34 ASP B CA 1
ATOM 1517 C C . ASP B 1 34 ? 16.281 3.66 9.375 1 97 34 ASP B C 1
ATOM 1519 O O . ASP B 1 34 ? 15.188 4.215 9.289 1 97 34 ASP B O 1
ATOM 1523 N N . ALA B 1 35 ? 17.094 3.82 10.359 1 98.06 35 ALA B N 1
ATOM 1524 C CA . ALA B 1 35 ? 16.766 4.762 11.422 1 98.06 35 ALA B CA 1
ATOM 1525 C C . ALA B 1 35 ? 16.656 6.184 10.883 1 98.06 35 ALA B C 1
ATOM 1527 O O . ALA B 1 35 ? 15.75 6.93 11.258 1 98.06 35 ALA B O 1
ATOM 1528 N N . GLU B 1 36 ? 17.547 6.551 10.016 1 98.56 36 GLU B N 1
ATOM 1529 C CA . GLU B 1 36 ? 17.5 7.871 9.398 1 98.56 36 GLU B CA 1
ATOM 1530 C C . GLU B 1 36 ? 16.281 8.031 8.508 1 98.56 36 GLU B C 1
ATOM 1532 O O . GLU B 1 36 ? 15.648 9.094 8.492 1 98.56 36 GLU B O 1
ATOM 1537 N N . LEU B 1 37 ? 15.992 6.992 7.758 1 98.81 37 LEU B N 1
ATOM 1538 C CA . LEU B 1 37 ? 14.797 7.023 6.922 1 98.81 37 LEU B CA 1
ATOM 1539 C C . LEU B 1 37 ? 13.547 7.191 7.773 1 98.81 37 LEU B C 1
ATOM 1541 O O . LEU B 1 37 ? 12.664 7.996 7.445 1 98.81 37 LEU B O 1
ATOM 1545 N N . THR B 1 38 ? 13.492 6.445 8.875 1 98.69 38 THR B N 1
ATOM 1546 C CA . THR B 1 38 ? 12.344 6.523 9.766 1 98.69 38 THR B CA 1
ATOM 1547 C C . THR B 1 38 ? 12.195 7.93 10.336 1 98.69 38 THR B C 1
ATOM 1549 O O . THR B 1 38 ? 11.086 8.461 10.414 1 98.69 38 THR B O 1
ATOM 1552 N N . ARG B 1 39 ? 13.234 8.531 10.688 1 98.38 39 ARG B N 1
ATOM 1553 C CA . ARG B 1 39 ? 13.195 9.906 11.188 1 98.38 39 ARG B CA 1
ATOM 1554 C C . ARG B 1 39 ? 12.695 10.867 10.125 1 98.38 39 ARG B C 1
ATOM 1556 O O . ARG B 1 39 ? 11.867 11.734 10.398 1 98.38 39 ARG B O 1
ATOM 1563 N N . ALA B 1 40 ? 13.203 10.711 8.938 1 98.75 40 ALA B N 1
ATOM 1564 C CA . ALA B 1 40 ? 12.805 11.586 7.836 1 98.75 40 ALA B CA 1
ATOM 1565 C C . ALA B 1 40 ? 11.305 11.453 7.551 1 98.75 40 ALA B C 1
ATOM 1567 O O . ALA B 1 40 ? 10.594 12.453 7.473 1 98.75 40 ALA B O 1
ATOM 1568 N N . ILE B 1 41 ? 10.836 10.242 7.441 1 98.88 41 ILE B N 1
ATOM 1569 C CA . ILE B 1 41 ? 9.445 9.992 7.098 1 98.88 41 ILE B CA 1
ATOM 1570 C C . ILE B 1 41 ? 8.539 10.414 8.258 1 98.88 41 ILE B C 1
ATOM 1572 O O . ILE B 1 41 ? 7.441 10.93 8.039 1 98.88 41 ILE B O 1
ATOM 1576 N N . SER B 1 42 ? 8.984 10.195 9.469 1 98.75 42 SER B N 1
ATOM 1577 C CA . SER B 1 42 ? 8.234 10.664 10.633 1 98.75 42 SER B CA 1
ATOM 1578 C C . SER B 1 42 ? 8.062 12.18 10.594 1 98.75 42 SER B C 1
ATOM 1580 O O . SER B 1 42 ? 6.977 12.688 10.883 1 98.75 42 SER B O 1
ATOM 1582 N N . ALA B 1 43 ? 9.109 12.859 10.266 1 98.62 43 ALA B N 1
ATOM 1583 C CA . ALA B 1 43 ? 9.039 14.312 10.156 1 98.62 43 ALA B CA 1
ATOM 1584 C C . ALA B 1 43 ? 8.086 14.734 9.047 1 98.62 43 ALA B C 1
ATOM 1586 O O . ALA B 1 43 ? 7.32 15.688 9.203 1 98.62 43 ALA B O 1
ATOM 1587 N N . LEU B 1 44 ? 8.125 14.055 7.965 1 98.88 44 LEU B N 1
ATOM 1588 C CA . LEU B 1 44 ? 7.242 14.344 6.844 1 98.88 44 LEU B CA 1
ATOM 1589 C C . LEU B 1 44 ? 5.789 14.078 7.215 1 98.88 44 LEU B C 1
ATOM 1591 O O . LEU B 1 44 ? 4.902 14.867 6.879 1 98.88 44 LEU B O 1
ATOM 1595 N N . ASP B 1 45 ? 5.605 12.969 7.902 1 98.88 45 ASP B N 1
ATOM 1596 C CA . ASP B 1 45 ? 4.262 12.688 8.398 1 98.88 45 ASP B CA 1
ATOM 1597 C C . ASP B 1 45 ? 3.756 13.812 9.289 1 98.88 45 ASP B C 1
ATOM 1599 O O . ASP B 1 45 ? 2.623 14.273 9.133 1 98.88 45 ASP B O 1
ATOM 1603 N N . THR B 1 46 ? 4.555 14.227 10.164 1 98.62 46 THR B N 1
ATOM 1604 C CA . THR B 1 46 ? 4.199 15.32 11.0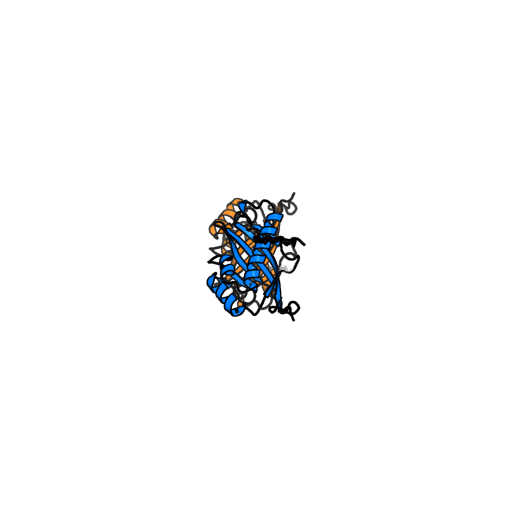62 1 98.62 46 THR B CA 1
ATOM 1605 C C . THR B 1 46 ? 3.842 16.578 10.266 1 98.62 46 THR B C 1
ATOM 1607 O O . THR B 1 46 ? 2.836 17.234 10.547 1 98.62 46 THR B O 1
ATOM 1610 N N . GLN B 1 47 ? 4.633 16.922 9.273 1 98.69 47 GLN B N 1
ATOM 1611 C CA . GLN B 1 47 ? 4.355 18.094 8.445 1 98.69 47 GLN B CA 1
ATOM 1612 C C . GLN B 1 47 ? 3.023 17.938 7.715 1 98.69 47 GLN B C 1
ATOM 1614 O O . GLN B 1 47 ? 2.223 18.875 7.684 1 98.69 47 GLN B O 1
ATOM 1619 N N . LEU B 1 48 ? 2.82 16.812 7.125 1 98.81 48 LEU B N 1
ATOM 1620 C CA . LEU B 1 48 ? 1.597 16.547 6.379 1 98.81 48 LEU B CA 1
ATOM 1621 C C . LEU B 1 48 ? 0.369 16.703 7.27 1 98.81 48 LEU B C 1
ATOM 1623 O O . LEU B 1 48 ? -0.581 17.391 6.906 1 98.81 48 LEU B O 1
ATOM 1627 N N . PHE B 1 49 ? 0.419 16.156 8.445 1 98.62 49 PHE B N 1
ATOM 1628 C CA . PHE B 1 49 ? -0.811 16.094 9.227 1 98.62 49 PHE B CA 1
ATOM 1629 C C . PHE B 1 49 ? -0.934 17.312 10.133 1 98.62 49 PHE B C 1
ATOM 1631 O O . PHE B 1 49 ? -2.02 17.609 10.641 1 98.62 49 PHE B O 1
ATOM 1638 N N . ASP B 1 50 ? 0.216 18.047 10.32 1 98.06 50 ASP B N 1
ATOM 1639 C CA . ASP B 1 50 ? 0.05 19.406 10.852 1 98.06 50 ASP B CA 1
ATOM 1640 C C . ASP B 1 50 ? -0.734 20.281 9.875 1 98.06 50 ASP B C 1
ATOM 1642 O O . ASP B 1 50 ? -1.621 21.031 10.289 1 98.06 50 ASP B O 1
ATOM 1646 N N . ALA B 1 51 ? -0.355 20.172 8.641 1 98.62 51 ALA B N 1
ATOM 1647 C CA . ALA B 1 51 ? -1.074 20.922 7.609 1 98.62 51 ALA B CA 1
ATOM 1648 C C 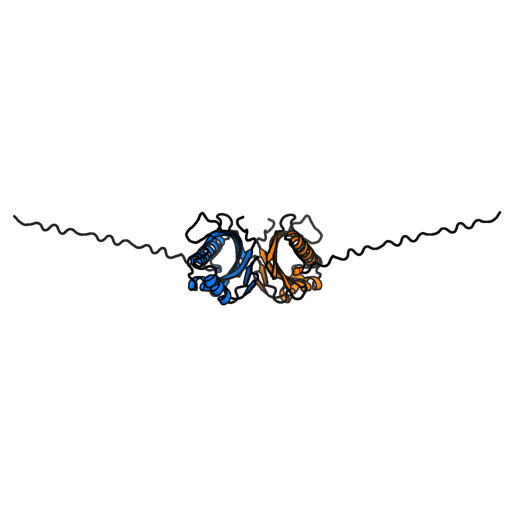. ALA B 1 51 ? -2.535 20.484 7.535 1 98.62 51 ALA B C 1
ATOM 1650 O O . ALA B 1 51 ? -3.436 21.328 7.445 1 98.62 51 ALA B O 1
ATOM 1651 N N . TYR B 1 52 ? -2.764 19.188 7.562 1 98.62 52 TYR B N 1
ATOM 1652 C CA . TYR B 1 52 ? -4.098 18.594 7.578 1 98.62 52 TYR B CA 1
ATOM 1653 C C . TYR B 1 52 ? -4.914 19.125 8.75 1 98.62 52 TYR B C 1
ATOM 1655 O O . TYR B 1 52 ? -6.039 19.594 8.57 1 98.62 52 TYR B O 1
ATOM 1663 N N . ASN B 1 53 ? -4.41 19.109 9.914 1 97.88 53 ASN B N 1
ATOM 1664 C CA . ASN B 1 53 ? -5.094 19.469 11.148 1 97.88 53 ASN B CA 1
ATOM 1665 C C . ASN B 1 53 ? -5.383 20.969 11.219 1 97.88 53 ASN B C 1
ATOM 1667 O O . ASN B 1 53 ? -6.332 21.391 11.883 1 97.88 53 ASN B O 1
ATOM 1671 N N . ASN B 1 54 ? -4.621 21.766 10.508 1 97.56 54 ASN B N 1
ATOM 1672 C CA . ASN B 1 54 ? -4.762 23.219 10.602 1 97.56 54 ASN B CA 1
ATOM 1673 C C . ASN B 1 54 ? -5.316 23.797 9.305 1 97.56 54 ASN B C 1
ATOM 1675 O O . ASN B 1 54 ? -5.309 25.016 9.125 1 97.56 54 ASN B O 1
ATOM 1679 N N . CYS B 1 55 ? -5.668 22.969 8.391 1 98.06 55 CYS B N 1
ATOM 1680 C CA . CYS B 1 55 ? -6.277 23.344 7.121 1 98.06 55 CYS B CA 1
ATOM 1681 C C . CYS B 1 55 ? -5.355 24.25 6.32 1 98.06 55 CYS B C 1
ATOM 1683 O O . CYS B 1 55 ? -5.805 25.25 5.742 1 98.06 55 CYS B O 1
ATOM 1685 N N . ASP B 1 56 ? -4.102 24 6.477 1 98.5 56 ASP B N 1
ATOM 1686 C CA . ASP B 1 56 ? -3.127 24.641 5.598 1 98.5 56 ASP B CA 1
ATOM 1687 C C . ASP B 1 56 ? -3.09 23.953 4.234 1 98.5 56 ASP B C 1
ATOM 1689 O O . ASP B 1 56 ? -2.203 23.141 3.965 1 98.5 56 ASP B O 1
ATOM 1693 N N . ILE B 1 57 ? -3.984 24.312 3.363 1 98.62 57 ILE B N 1
ATOM 1694 C CA . ILE B 1 57 ? -4.238 23.625 2.105 1 98.62 57 ILE B CA 1
ATOM 1695 C C . ILE B 1 57 ? -3.025 23.766 1.187 1 98.62 57 ILE B C 1
ATOM 1697 O O . ILE B 1 57 ? -2.67 22.828 0.471 1 98.62 57 ILE B O 1
ATOM 1701 N N . ASP B 1 58 ? -2.426 24.891 1.203 1 98.31 58 ASP B N 1
ATOM 1702 C CA . ASP B 1 58 ? -1.245 25.109 0.372 1 98.31 58 ASP B CA 1
ATOM 1703 C C . ASP B 1 58 ? -0.116 24.156 0.764 1 98.31 58 ASP B C 1
ATOM 1705 O O . ASP B 1 58 ? 0.487 23.516 -0.097 1 98.31 58 ASP B O 1
ATOM 1709 N N . LYS B 1 59 ? 0.18 24.094 2.029 1 98.56 59 LYS B N 1
ATOM 1710 C CA . LYS B 1 59 ? 1.222 23.203 2.506 1 98.56 59 LYS B CA 1
ATOM 1711 C C . LYS B 1 59 ? 0.866 21.75 2.207 1 98.56 59 LYS B C 1
ATOM 1713 O O . LYS B 1 59 ? 1.72 20.969 1.773 1 98.56 59 LYS B O 1
ATOM 1718 N N . LEU B 1 60 ? -0.407 21.375 2.434 1 98.62 60 LEU B N 1
ATOM 1719 C CA . LEU B 1 60 ? -0.854 20.031 2.117 1 98.62 60 LEU B CA 1
ATOM 1720 C C . LEU B 1 60 ? -0.589 19.703 0.652 1 98.62 60 LEU B C 1
ATOM 1722 O O . LEU B 1 60 ? -0.041 18.641 0.339 1 98.62 60 LEU B O 1
ATOM 1726 N N . GLY B 1 61 ? -0.964 20.578 -0.191 1 98.75 61 GLY B N 1
ATOM 1727 C CA . GLY B 1 61 ? -0.77 20.391 -1.619 1 98.75 61 GLY B CA 1
ATOM 1728 C C . GLY B 1 61 ? 0.688 20.234 -2.006 1 98.75 61 GLY B C 1
ATOM 1729 O O . GLY B 1 61 ? 1.007 19.531 -2.967 1 98.75 61 GLY B O 1
ATOM 1730 N N . SER B 1 62 ? 1.556 20.906 -1.314 1 98.69 62 SER B N 1
ATOM 1731 C CA . SER B 1 62 ? 2.98 20.844 -1.623 1 98.69 62 SER B CA 1
ATOM 1732 C C . SER B 1 62 ? 3.566 19.484 -1.227 1 98.69 62 SER B C 1
ATOM 1734 O O . SER B 1 62 ? 4.684 19.156 -1.622 1 98.69 62 SER B O 1
ATOM 1736 N N . LEU B 1 63 ? 2.811 18.656 -0.488 1 98.88 63 LEU B N 1
ATOM 1737 C CA . LEU B 1 63 ? 3.338 17.406 0.056 1 98.88 63 LEU B CA 1
ATOM 1738 C C . LEU B 1 63 ? 2.697 16.203 -0.623 1 98.88 63 LEU B C 1
ATOM 1740 O O . LEU B 1 63 ? 2.9 15.062 -0.196 1 98.88 63 LEU B O 1
ATOM 1744 N N . VAL B 1 64 ? 1.89 16.469 -1.66 1 98.88 64 VAL B N 1
ATOM 1745 C CA . VAL B 1 64 ? 1.313 15.359 -2.416 1 98.88 64 VAL B CA 1
ATOM 1746 C C . VAL B 1 64 ? 1.578 15.562 -3.906 1 98.88 64 VAL B C 1
ATOM 1748 O O . VAL B 1 64 ? 1.674 16.703 -4.379 1 98.88 64 VAL B O 1
ATOM 1751 N N . VAL B 1 65 ? 1.713 14.469 -4.645 1 98.88 65 VAL B N 1
ATOM 1752 C CA . VAL B 1 65 ? 1.972 14.547 -6.078 1 98.88 65 VAL B CA 1
ATOM 1753 C C . VAL B 1 65 ? 0.689 14.922 -6.812 1 98.88 65 VAL B C 1
ATOM 1755 O O . VAL B 1 65 ? -0.411 14.766 -6.281 1 98.88 65 VAL B O 1
ATOM 1758 N N . ASP B 1 66 ? 0.8 15.398 -8.047 1 98.69 66 ASP B N 1
ATOM 1759 C CA . ASP B 1 66 ? -0.344 15.852 -8.836 1 98.69 66 ASP B CA 1
ATOM 1760 C C . ASP B 1 66 ? -1.297 14.688 -9.125 1 98.69 66 ASP B C 1
ATOM 1762 O O . ASP B 1 66 ? -2.516 14.875 -9.156 1 98.69 66 ASP B O 1
ATOM 1766 N N . ASP B 1 67 ? -0.735 13.477 -9.375 1 98.5 67 ASP B N 1
ATOM 1767 C CA . ASP B 1 67 ? -1.563 12.328 -9.711 1 98.5 67 ASP B CA 1
ATOM 1768 C C . ASP B 1 67 ? -1.756 11.414 -8.508 1 98.5 67 ASP B C 1
ATOM 1770 O O . ASP B 1 67 ? -1.787 10.188 -8.648 1 98.5 67 ASP B O 1
ATOM 1774 N N . LEU B 1 68 ? -1.848 12.039 -7.355 1 98.94 68 LEU B N 1
ATOM 1775 C CA . LEU B 1 68 ? -2.121 11.305 -6.125 1 98.94 68 LEU B CA 1
ATOM 1776 C C . LEU B 1 68 ? -3.244 10.289 -6.332 1 98.94 68 LEU B C 1
ATOM 1778 O O . LEU B 1 68 ? -4.254 10.602 -6.965 1 98.94 68 LEU B O 1
ATOM 1782 N N . GLU B 1 69 ? -3.049 9.047 -5.902 1 98.94 69 GLU B N 1
ATOM 1783 C CA . GLU B 1 69 ? -4.133 8.086 -5.715 1 98.94 69 GLU B CA 1
ATOM 1784 C C . GLU B 1 69 ? -4.434 7.871 -4.234 1 98.94 69 GLU B C 1
ATOM 1786 O O . GLU B 1 69 ? -3.541 7.535 -3.455 1 98.94 69 GLU B O 1
ATOM 1791 N N . PHE B 1 70 ? -5.645 8.141 -3.887 1 98.94 70 PHE B N 1
ATOM 1792 C CA . PHE B 1 70 ? -6.133 7.969 -2.523 1 98.94 70 PHE B CA 1
ATOM 1793 C C . PHE B 1 70 ? -7.18 6.859 -2.463 1 98.94 70 PHE B C 1
ATOM 1795 O O . PHE B 1 70 ? -8.297 7.027 -2.955 1 98.94 70 PHE B O 1
ATOM 1802 N N . TYR B 1 71 ? -6.801 5.699 -1.843 1 98.94 71 TYR B N 1
ATOM 1803 C CA . TYR B 1 71 ? -7.688 4.551 -1.668 1 98.94 71 TYR B CA 1
ATOM 1804 C C . TYR B 1 71 ? -8.289 4.539 -0.269 1 98.94 71 TYR B C 1
ATOM 1806 O O . TYR B 1 71 ? -7.574 4.684 0.725 1 98.94 71 TYR B O 1
ATOM 1814 N N . HIS B 1 72 ? -9.594 4.289 -0.203 1 98.81 72 HIS B N 1
ATOM 1815 C CA . HIS B 1 72 ? -10.289 4.391 1.075 1 98.81 72 HIS B CA 1
ATOM 1816 C C . HIS B 1 72 ? -11.344 3.295 1.219 1 98.81 72 HIS B C 1
ATOM 1818 O O . HIS B 1 72 ? -12.062 2.986 0.263 1 98.81 72 HIS B O 1
ATOM 1824 N N . ASP B 1 73 ? -11.469 2.764 2.414 1 98.5 73 ASP B N 1
ATOM 1825 C CA . ASP B 1 73 ? -12.391 1.648 2.627 1 98.5 73 ASP B CA 1
ATOM 1826 C C . ASP B 1 73 ? -13.844 2.115 2.59 1 98.5 73 ASP B C 1
ATOM 1828 O O .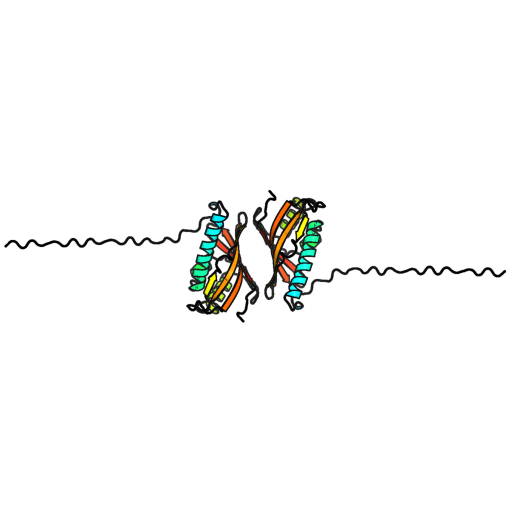 ASP B 1 73 ? -14.742 1.331 2.289 1 98.5 73 ASP B O 1
ATOM 1832 N N . LYS B 1 74 ? -14.109 3.412 2.809 1 96.88 74 LYS B N 1
ATOM 1833 C CA . LYS B 1 74 ? -15.484 3.889 2.912 1 96.88 74 LYS B CA 1
ATOM 1834 C C . LYS B 1 74 ? -15.867 4.73 1.698 1 96.88 74 LYS B C 1
ATOM 1836 O O . LYS B 1 74 ? -17.047 4.844 1.359 1 96.88 74 LYS B O 1
ATOM 1841 N N . THR B 1 75 ? -14.836 5.371 1.06 1 97.5 75 THR B N 1
ATOM 1842 C CA . THR B 1 75 ? -15.234 6.32 0.023 1 97.5 75 THR B CA 1
ATOM 1843 C C . THR B 1 75 ? -14.625 5.934 -1.323 1 97.5 75 THR B C 1
ATOM 1845 O O . THR B 1 75 ? -14.93 6.555 -2.346 1 97.5 75 THR B O 1
ATOM 1848 N N . GLY B 1 76 ? -13.758 4.922 -1.359 1 98.31 76 GLY B N 1
ATOM 1849 C CA . GLY B 1 76 ? -13.25 4.426 -2.629 1 98.31 76 GLY B CA 1
ATOM 1850 C C . GLY B 1 76 ? -12.023 5.18 -3.117 1 98.31 76 GLY B C 1
ATOM 1851 O O . GLY B 1 76 ? -11.266 5.723 -2.314 1 98.31 76 GLY B O 1
ATOM 1852 N N . LEU B 1 77 ? -11.789 5.125 -4.402 1 98.88 77 LEU B N 1
ATOM 1853 C CA . LEU B 1 77 ? -10.594 5.699 -5.02 1 98.88 77 LEU B CA 1
ATOM 1854 C C . LEU B 1 77 ? -10.844 7.145 -5.438 1 98.88 77 LEU B C 1
ATOM 1856 O O . LEU B 1 77 ? -11.836 7.445 -6.098 1 98.88 77 LEU B O 1
ATOM 1860 N N . MET B 1 78 ? -10.023 8.039 -4.953 1 98.81 78 MET B N 1
ATOM 1861 C CA . MET B 1 78 ? -9.914 9.406 -5.445 1 98.81 78 MET B CA 1
ATOM 1862 C C . MET B 1 78 ? -8.578 9.633 -6.145 1 98.81 78 MET B C 1
ATOM 1864 O O . MET B 1 78 ? -7.523 9.32 -5.59 1 98.81 78 MET B O 1
ATOM 1868 N N . VAL B 1 79 ? -8.664 10.188 -7.398 1 98.81 79 VAL B N 1
ATOM 1869 C CA . VAL B 1 79 ? -7.438 10.391 -8.172 1 98.81 79 VAL B CA 1
ATOM 1870 C C . VAL B 1 79 ? -7.195 11.891 -8.367 1 98.81 79 VAL B C 1
ATOM 1872 O O . VAL B 1 79 ? -8.086 12.617 -8.82 1 98.81 79 VAL B O 1
ATOM 1875 N N . GLY B 1 80 ? -6.02 12.312 -7.992 1 98.88 80 GLY B N 1
ATOM 1876 C CA . GLY B 1 80 ? -5.59 13.672 -8.281 1 98.88 80 GLY B CA 1
ATOM 1877 C C . GLY B 1 80 ? -5.438 14.531 -7.039 1 98.88 80 GLY B C 1
ATOM 1878 O O . GLY B 1 80 ? -6.23 14.414 -6.098 1 98.88 80 GLY B O 1
ATOM 1879 N N . LYS B 1 81 ? -4.484 15.422 -7.066 1 98.88 81 LYS B N 1
ATOM 1880 C CA . LYS B 1 81 ? -4.215 16.359 -5.98 1 98.88 81 LYS B CA 1
ATOM 1881 C C . LYS B 1 81 ? -5.391 17.297 -5.762 1 98.88 81 LYS B C 1
ATOM 1883 O O . LYS B 1 81 ? -5.82 17.516 -4.625 1 98.88 81 LYS B O 1
ATOM 1888 N N . GLN B 1 82 ? -5.898 17.828 -6.809 1 98.69 82 GLN B N 1
ATOM 1889 C CA . GLN B 1 82 ? -6.91 18.875 -6.664 1 98.69 82 GLN B CA 1
ATOM 1890 C C . GLN B 1 82 ? -8.18 18.312 -6.027 1 98.69 82 GLN B C 1
ATOM 1892 O O . GLN B 1 82 ? -8.703 18.875 -5.066 1 98.69 82 GLN B O 1
ATOM 1897 N N . PRO B 1 83 ? -8.703 17.172 -6.57 1 98.81 83 PRO B N 1
ATOM 1898 C CA . PRO B 1 83 ? -9.867 16.609 -5.883 1 98.81 83 PRO B CA 1
ATOM 1899 C C . PRO B 1 83 ? -9.586 16.297 -4.41 1 98.81 83 PRO B C 1
ATOM 1901 O O . PRO B 1 83 ? -10.469 16.469 -3.564 1 98.81 83 PRO B O 1
ATOM 1904 N N . PHE B 1 84 ? -8.445 15.852 -4.094 1 98.81 84 PHE B N 1
ATOM 1905 C CA . PHE B 1 84 ? -8.047 15.562 -2.721 1 98.81 84 PHE B CA 1
ATOM 1906 C C . PHE B 1 84 ? -8.109 16.812 -1.864 1 98.81 84 PHE B C 1
ATOM 1908 O O . PHE B 1 84 ? -8.727 16.828 -0.799 1 98.81 84 PHE B O 1
ATOM 1915 N N . LEU B 1 85 ? -7.473 17.875 -2.324 1 98.88 85 LEU B N 1
ATOM 1916 C CA . LEU B 1 85 ? -7.434 19.125 -1.567 1 98.88 85 LEU B CA 1
ATOM 1917 C C . LEU B 1 85 ? -8.836 19.688 -1.389 1 98.88 85 LEU B C 1
ATOM 1919 O O . LEU B 1 85 ? -9.164 20.219 -0.323 1 98.88 85 LEU B O 1
ATOM 1923 N N . VAL B 1 86 ? -9.656 19.578 -2.375 1 98.69 86 VAL B N 1
ATOM 1924 C CA . VAL B 1 86 ? -11.031 20.047 -2.295 1 98.69 86 VAL B CA 1
ATOM 1925 C C . VAL B 1 86 ? -11.797 19.234 -1.246 1 98.69 86 VAL B C 1
ATOM 1927 O O . VAL B 1 86 ? -12.539 19.797 -0.441 1 98.69 86 VAL B O 1
ATOM 1930 N N . ALA B 1 87 ? -11.633 17.938 -1.266 1 98.31 87 ALA B N 1
ATOM 1931 C CA . ALA B 1 87 ? -12.289 17.094 -0.278 1 98.31 87 ALA B CA 1
ATOM 1932 C C . ALA B 1 87 ? -11.859 17.453 1.139 1 98.31 87 ALA B C 1
ATOM 1934 O O . ALA B 1 87 ? -12.688 17.516 2.051 1 98.31 87 ALA B O 1
ATOM 1935 N N . ILE B 1 88 ? -10.547 17.656 1.346 1 98.38 88 ILE B N 1
ATOM 1936 C CA . ILE B 1 88 ? -10.047 18.047 2.656 1 98.38 88 ILE B CA 1
ATOM 1937 C C . ILE B 1 88 ? -10.703 19.359 3.08 1 98.38 88 ILE B C 1
ATOM 1939 O O . ILE B 1 88 ? -11.242 19.469 4.188 1 98.38 88 ILE B O 1
ATOM 1943 N N . LYS B 1 89 ? -10.68 20.328 2.223 1 98.06 89 LYS B N 1
ATOM 1944 C CA . LYS B 1 89 ? -11.25 21.641 2.518 1 98.06 89 LYS B CA 1
ATOM 1945 C C . LYS B 1 89 ? -12.727 21.516 2.891 1 98.06 89 LYS B C 1
ATOM 1947 O O . LYS B 1 89 ? -13.18 22.141 3.859 1 98.06 89 LYS B O 1
ATOM 1952 N N . ASN B 1 90 ? -13.445 20.719 2.203 1 97.88 90 ASN B N 1
ATOM 1953 C CA . ASN B 1 90 ? -14.898 20.656 2.359 1 97.88 90 ASN B CA 1
ATOM 1954 C C . ASN B 1 90 ? -15.305 19.734 3.506 1 97.88 90 ASN B C 1
ATOM 1956 O O . ASN B 1 90 ? -16.266 20.016 4.219 1 97.88 90 ASN B O 1
ATOM 1960 N N . ASN B 1 91 ? -14.57 18.688 3.721 1 96.5 91 ASN B N 1
ATOM 1961 C CA . ASN B 1 91 ? -15.094 17.609 4.57 1 96.5 91 ASN B CA 1
ATOM 1962 C C . ASN B 1 91 ? -14.281 17.469 5.852 1 96.5 91 ASN B C 1
ATOM 1964 O O . ASN B 1 91 ? -14.742 16.859 6.816 1 96.5 91 ASN B O 1
ATOM 1968 N N . ILE B 1 92 ? -13.078 18.016 5.867 1 96.62 92 ILE B N 1
ATOM 1969 C CA . ILE B 1 92 ? -12.18 17.734 6.984 1 96.62 92 ILE B CA 1
ATOM 1970 C C . ILE B 1 92 ? -11.922 19.016 7.77 1 96.62 92 ILE B C 1
ATOM 1972 O O . ILE B 1 92 ? -11.969 19.016 9 1 96.62 92 ILE B O 1
ATOM 1976 N N . CYS B 1 93 ? -11.672 20.141 7.117 1 97.38 93 CYS B N 1
ATOM 1977 C CA . CYS B 1 93 ? -11.266 21.391 7.742 1 97.38 93 CYS B CA 1
ATOM 1978 C C . CYS B 1 93 ? -12.281 21.828 8.797 1 97.38 93 CYS B C 1
ATOM 1980 O O . CYS B 1 93 ? -13.477 21.938 8.508 1 97.38 93 CYS B O 1
ATOM 1982 N N . GLY B 1 94 ? -11.703 21.938 10.023 1 95.12 94 GLY B N 1
ATOM 1983 C CA . GLY B 1 94 ? -12.516 22.438 11.125 1 95.12 94 GLY B CA 1
ATOM 1984 C C . GLY B 1 94 ? -13.414 21.375 11.727 1 95.12 94 GLY B C 1
ATOM 1985 O O . GLY B 1 94 ? -14.164 21.641 12.664 1 95.12 94 GLY B O 1
ATOM 1986 N N . LYS B 1 95 ? -13.336 20.172 11.258 1 95.62 95 LYS B N 1
ATOM 1987 C CA . LYS B 1 95 ? -14.273 19.141 11.703 1 95.62 95 LYS B CA 1
ATOM 1988 C C . LYS B 1 95 ? -13.539 17.953 12.328 1 95.62 95 LYS B C 1
ATOM 1990 O O . LYS B 1 95 ? -14.047 17.328 13.266 1 95.62 95 LYS B O 1
ATOM 1995 N N . VAL B 1 96 ? -12.367 17.609 11.797 1 95.81 96 VAL B N 1
ATOM 1996 C CA . VAL B 1 96 ? -11.648 16.406 12.203 1 95.81 96 VAL B CA 1
ATOM 1997 C C . VAL B 1 96 ? -10.156 16.703 12.312 1 95.81 96 VAL B C 1
ATOM 1999 O O . VAL B 1 96 ? -9.602 17.438 11.484 1 95.81 96 VAL B O 1
ATOM 2002 N N . THR B 1 97 ? -9.477 16.188 13.32 1 96.81 97 THR B N 1
ATOM 2003 C CA . THR B 1 97 ? -8.016 16.188 13.414 1 96.81 97 THR B CA 1
ATOM 2004 C C . THR B 1 97 ? -7.484 14.766 13.508 1 96.81 97 THR B C 1
ATOM 2006 O O . THR B 1 97 ? -8.188 13.859 13.969 1 96.81 97 THR B O 1
ATOM 2009 N N . ARG B 1 98 ? -6.32 14.625 13.039 1 97.5 98 ARG B N 1
ATOM 2010 C CA . ARG B 1 98 ? -5.629 13.344 13.008 1 97.5 98 ARG B CA 1
ATOM 2011 C C . ARG B 1 98 ? -4.48 13.32 14.008 1 97.5 98 ARG B C 1
ATOM 2013 O O . ARG B 1 98 ? -3.732 14.289 14.133 1 97.5 98 ARG B O 1
ATOM 2020 N N . GLU B 1 99 ? -4.371 12.188 14.727 1 97.06 99 GLU B N 1
ATOM 2021 C CA . GLU B 1 99 ? -3.256 11.867 15.617 1 97.06 99 GLU B CA 1
ATOM 2022 C C . GLU B 1 99 ? -2.621 10.531 15.25 1 97.06 99 GLU B C 1
ATOM 202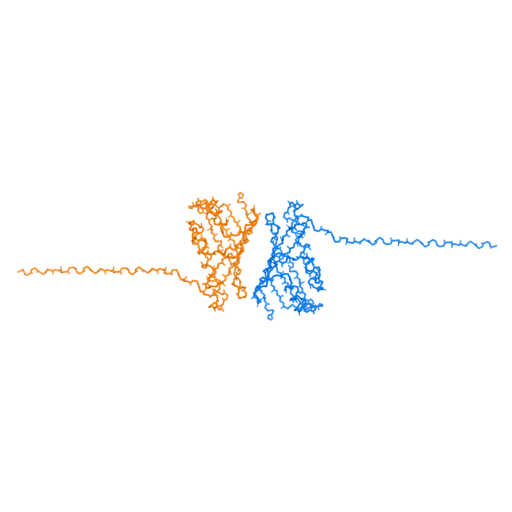4 O O . GLU B 1 99 ? -3.32 9.531 15.086 1 97.06 99 GLU B O 1
ATOM 2029 N N . LEU B 1 100 ? -1.303 10.57 15.148 1 98.19 100 LEU B N 1
ATOM 2030 C CA . LEU B 1 100 ? -0.595 9.305 14.969 1 98.19 100 LEU B CA 1
ATOM 2031 C C . LEU B 1 100 ? -0.592 8.5 16.266 1 98.19 100 LEU B C 1
ATOM 2033 O O . LEU B 1 100 ? -0.215 9.008 17.312 1 98.19 100 LEU B O 1
ATOM 2037 N N . VAL B 1 101 ? -1.034 7.234 16.172 1 97.88 101 VAL B N 1
ATOM 2038 C CA . VAL B 1 101 ? -0.979 6.379 17.359 1 97.88 101 VAL B CA 1
ATOM 2039 C C . VAL B 1 101 ? 0.472 6.016 17.656 1 97.88 101 VAL B C 1
ATOM 2041 O O . VAL B 1 101 ? 1.158 5.418 16.828 1 97.88 101 VAL B O 1
ATOM 2044 N N . LYS B 1 102 ? 0.871 6.328 18.828 1 97.06 102 LYS B N 1
ATOM 2045 C CA . LYS B 1 102 ? 2.258 6.117 19.234 1 97.06 102 LYS B CA 1
ATOM 2046 C C . LYS B 1 102 ? 2.656 4.652 19.094 1 97.06 102 LYS B C 1
ATOM 2048 O O . LYS B 1 102 ? 1.895 3.758 19.469 1 97.06 102 LYS B O 1
ATOM 2053 N N . GLY B 1 103 ? 3.803 4.398 18.531 1 98 103 GLY B N 1
ATOM 2054 C CA . GLY B 1 103 ? 4.363 3.062 18.422 1 98 103 GLY B CA 1
ATOM 2055 C C . GLY B 1 103 ? 3.85 2.287 17.234 1 98 103 GLY B C 1
ATOM 2056 O O . GLY B 1 103 ? 4.297 1.167 16.969 1 98 103 GLY B O 1
ATOM 2057 N N . SER B 1 104 ? 2.967 2.857 16.438 1 98.69 104 SER B N 1
ATOM 2058 C CA . SER B 1 104 ? 2.336 2.117 15.344 1 98.69 104 SER B CA 1
ATOM 2059 C C . SER B 1 104 ? 3.117 2.27 14.047 1 98.69 104 SER B C 1
ATOM 2061 O O . SER B 1 104 ? 2.93 1.493 13.109 1 98.69 104 SER B O 1
ATOM 2063 N N . LEU B 1 105 ? 4.035 3.232 13.984 1 98.81 105 LEU B N 1
ATOM 2064 C CA . LEU B 1 105 ? 4.633 3.639 12.711 1 98.81 105 LEU B CA 1
ATOM 2065 C C . LEU B 1 105 ? 5.699 2.645 12.273 1 98.81 105 LEU B C 1
ATOM 2067 O O . LEU B 1 105 ? 6.594 2.305 13.047 1 98.81 105 LEU B O 1
ATOM 2071 N N . GLU B 1 106 ? 5.594 2.148 11.078 1 98.81 106 GLU B N 1
ATOM 2072 C CA . GLU B 1 106 ? 6.609 1.381 10.359 1 98.81 106 GLU B CA 1
ATOM 2073 C C . GLU B 1 106 ? 7.023 2.082 9.07 1 98.81 106 GLU B C 1
ATOM 2075 O O . GLU B 1 106 ? 6.184 2.633 8.359 1 98.81 106 GLU B O 1
ATOM 2080 N N . VAL B 1 107 ? 8.328 2.066 8.867 1 98.94 107 VAL B N 1
ATOM 2081 C CA . VAL B 1 107 ? 8.852 2.684 7.656 1 98.94 107 VAL B CA 1
ATOM 2082 C C . VAL B 1 107 ? 9.859 1.747 6.992 1 98.94 107 VAL B C 1
ATOM 2084 O O . VAL B 1 107 ? 10.727 1.185 7.66 1 98.94 107 VAL B O 1
ATOM 2087 N N . TYR B 1 108 ? 9.727 1.577 5.703 1 98.88 108 TYR B N 1
ATOM 2088 C CA . TYR B 1 108 ? 10.656 0.754 4.941 1 98.88 108 TYR B CA 1
ATOM 2089 C C . TYR B 1 108 ? 11.078 1.457 3.654 1 98.88 108 TYR B C 1
ATOM 2091 O O . TYR B 1 108 ? 10.289 2.188 3.053 1 98.88 108 TYR B O 1
ATOM 2099 N N . PRO B 1 109 ? 12.273 1.19 3.229 1 98.81 109 PRO B N 1
ATOM 2100 C CA . PRO B 1 109 ? 12.734 1.812 1.985 1 98.81 109 PRO B CA 1
ATOM 2101 C C . PRO B 1 109 ? 12.102 1.189 0.743 1 98.81 109 PRO B C 1
ATOM 2103 O O . PRO B 1 109 ? 11.742 0.01 0.754 1 98.81 109 PRO B O 1
ATOM 2106 N N . LEU B 1 110 ? 11.906 1.986 -0.217 1 98.88 110 LEU B N 1
ATOM 2107 C CA . LEU B 1 110 ? 11.688 1.604 -1.607 1 98.88 110 LEU B CA 1
ATOM 2108 C C . LEU B 1 110 ? 12.812 2.133 -2.498 1 98.88 110 LEU B C 1
ATOM 2110 O O . LEU B 1 110 ? 12.906 3.342 -2.729 1 98.88 110 LEU B O 1
ATOM 2114 N N . LYS B 1 111 ? 13.609 1.185 -2.941 1 98.5 111 LYS B N 1
ATOM 2115 C CA . LYS B 1 111 ? 14.883 1.55 -3.547 1 98.5 111 LYS B CA 1
ATOM 2116 C C . LYS B 1 111 ? 14.695 2.582 -4.652 1 98.5 111 LYS B C 1
ATOM 2118 O O . LYS B 1 111 ? 13.914 2.365 -5.582 1 98.5 111 LYS B O 1
ATOM 2123 N N . GLY B 1 112 ? 15.398 3.691 -4.508 1 98.31 112 GLY B N 1
ATOM 2124 C CA . GLY B 1 112 ? 15.422 4.73 -5.523 1 98.31 112 GLY B CA 1
ATOM 2125 C C . GLY B 1 112 ? 14.125 5.512 -5.609 1 98.31 112 GLY B C 1
ATOM 2126 O O . GLY B 1 112 ? 14.039 6.496 -6.348 1 98.31 112 GLY B O 1
ATOM 2127 N N . TYR B 1 113 ? 13.141 5.129 -4.941 1 98.81 113 TYR B N 1
ATOM 2128 C CA . TYR B 1 113 ? 11.828 5.758 -4.992 1 98.81 113 TYR B CA 1
ATOM 2129 C C . TYR B 1 113 ? 11.578 6.609 -3.752 1 98.81 113 TYR B C 1
ATOM 2131 O O . TYR B 1 113 ? 11.188 7.773 -3.861 1 98.81 113 TYR B O 1
ATOM 2139 N N . GLY B 1 114 ? 11.789 6.066 -2.631 1 98.88 114 GLY B N 1
ATOM 2140 C CA . GLY B 1 114 ? 11.492 6.68 -1.346 1 98.88 114 GLY B CA 1
ATOM 2141 C C . GLY B 1 114 ? 11.211 5.664 -0.253 1 98.88 114 GLY B C 1
ATOM 2142 O O . GLY B 1 114 ? 12.07 4.836 0.068 1 98.88 114 GLY B O 1
ATOM 2143 N N . ALA B 1 115 ? 9.891 5.711 0.235 1 98.94 115 ALA B N 1
ATOM 2144 C CA . ALA B 1 115 ? 9.586 4.852 1.377 1 98.94 115 ALA B CA 1
ATOM 2145 C C . ALA B 1 115 ? 8.102 4.496 1.415 1 98.94 115 ALA B C 1
ATOM 2147 O O . ALA B 1 115 ? 7.273 5.207 0.84 1 98.94 115 ALA B O 1
ATOM 2148 N N . VAL B 1 116 ? 7.832 3.365 2.008 1 99 116 VAL B N 1
ATOM 2149 C CA . VAL B 1 116 ? 6.48 3.045 2.443 1 99 116 VAL B CA 1
ATOM 2150 C C . VAL B 1 116 ? 6.348 3.287 3.945 1 99 116 VAL B C 1
ATOM 2152 O O . VAL B 1 116 ? 7.227 2.902 4.723 1 99 116 VAL B O 1
ATOM 2155 N N . GLU B 1 117 ? 5.328 4.039 4.281 1 98.94 117 GLU B N 1
ATOM 2156 C CA . GLU B 1 117 ? 4.957 4.352 5.66 1 98.94 117 GLU B CA 1
ATOM 2157 C C . GLU B 1 117 ? 3.654 3.658 6.051 1 98.94 117 GLU B C 1
ATOM 2159 O O . GLU B 1 117 ? 2.648 3.775 5.348 1 98.94 117 GLU B O 1
ATOM 2164 N N . ILE B 1 118 ? 3.695 2.908 7.129 1 98.94 118 ILE B N 1
ATOM 2165 C CA . ILE B 1 118 ? 2.541 2.166 7.621 1 98.94 118 ILE B CA 1
ATOM 2166 C C . ILE B 1 118 ? 2.277 2.531 9.078 1 98.94 118 ILE B C 1
ATOM 2168 O O . ILE B 1 118 ? 3.213 2.654 9.875 1 98.94 118 ILE B O 1
ATOM 2172 N N . GLY B 1 119 ? 0.973 2.707 9.43 1 98.81 119 GLY B N 1
ATOM 2173 C CA . GLY B 1 119 ? 0.659 3.01 10.82 1 98.81 119 GLY B CA 1
ATOM 2174 C C . GLY B 1 119 ? -0.832 3.039 11.102 1 98.81 119 GLY B C 1
ATOM 2175 O O . GLY B 1 119 ? -1.633 2.582 10.281 1 98.81 119 GLY B O 1
ATOM 2176 N N . VAL B 1 120 ? -1.118 3.422 12.305 1 98.69 120 VAL B N 1
ATOM 2177 C CA . VAL B 1 120 ? -2.486 3.625 12.766 1 98.69 120 VAL B CA 1
ATOM 2178 C C . VAL B 1 120 ? -2.688 5.086 13.164 1 98.69 120 VAL B C 1
ATOM 2180 O O . VAL B 1 120 ? -1.809 5.695 13.781 1 98.69 120 VAL B O 1
ATOM 2183 N N . HIS B 1 121 ? -3.787 5.703 12.711 1 97.75 121 HIS B N 1
ATOM 2184 C CA . HIS B 1 121 ? -4.074 7.051 13.195 1 97.75 121 HIS B CA 1
ATOM 2185 C C . HIS B 1 121 ? -5.48 7.141 13.781 1 97.75 121 HIS B C 1
ATOM 2187 O O . HIS B 1 121 ? -6.324 6.285 13.508 1 97.75 121 HIS B O 1
ATOM 2193 N N . ARG B 1 122 ? -5.562 8.023 14.703 1 96.25 122 ARG B N 1
ATOM 2194 C CA . ARG B 1 122 ? -6.781 8.305 15.461 1 96.25 122 ARG B CA 1
ATOM 2195 C C . ARG B 1 122 ? -7.355 9.664 15.078 1 96.25 122 ARG B C 1
ATOM 2197 O O . ARG B 1 122 ? -6.609 10.625 14.852 1 96.25 122 ARG B O 1
ATOM 2204 N N . PHE B 1 123 ? -8.648 9.734 15.102 1 96.5 123 PHE B N 1
ATOM 2205 C CA . PHE B 1 123 ? -9.32 10.969 14.688 1 96.5 123 PHE B CA 1
ATOM 2206 C C . PHE B 1 123 ? -10.148 11.547 15.828 1 96.5 123 PHE B C 1
ATOM 2208 O O . PHE B 1 123 ? -10.75 10.797 16.609 1 96.5 123 PHE B O 1
ATOM 2215 N N . HIS B 1 124 ? -10.188 12.898 15.883 1 94.62 124 HIS B N 1
ATOM 2216 C CA . HIS B 1 124 ? -10.891 13.656 16.906 1 94.62 124 HIS B CA 1
ATOM 2217 C C . HIS B 1 124 ? -11.633 14.844 16.297 1 94.62 124 HIS B C 1
ATOM 2219 O O . HIS B 1 124 ? -11.297 15.297 15.211 1 94.62 124 HIS B O 1
ATOM 2225 N N . HIS B 1 125 ? -12.586 15.227 17.109 1 92.69 125 HIS B N 1
ATOM 2226 C CA . HIS B 1 125 ? -13.008 16.594 16.859 1 92.69 125 HIS B CA 1
ATOM 2227 C C . HIS B 1 125 ? -11.914 17.594 17.266 1 92.69 125 HIS B C 1
ATOM 2229 O O . HIS B 1 125 ? -11.195 17.359 18.234 1 92.69 125 HIS B O 1
ATOM 2235 N N . PRO B 1 126 ? -11.867 18.656 16.469 1 91.38 126 PRO B N 1
ATOM 2236 C CA . PRO B 1 126 ? -10.828 19.625 16.812 1 91.38 126 PRO B CA 1
ATOM 2237 C C . PRO B 1 126 ? -10.945 20.125 18.25 1 91.38 126 PRO B C 1
ATOM 2239 O O . PRO B 1 126 ? -12.039 20.484 18.703 1 91.38 126 PRO B O 1
ATOM 2242 N N . GLY B 1 127 ? -9.828 20.094 18.953 1 87.44 127 GLY B N 1
ATOM 2243 C CA . GLY B 1 127 ? -9.75 20.672 20.281 1 87.44 127 GLY B CA 1
ATOM 2244 C C . GLY B 1 127 ? -10.258 19.734 21.359 1 87.44 127 GLY B C 1
ATOM 2245 O O . GLY B 1 127 ? -10.266 20.078 22.547 1 87.44 127 GLY B O 1
ATOM 2246 N N . VAL B 1 128 ? -10.766 18.562 20.969 1 84.81 128 VAL B N 1
ATOM 2247 C CA . VAL B 1 128 ? -11.297 17.609 21.953 1 84.81 128 VAL B CA 1
ATOM 2248 C C . VAL B 1 128 ? -10.492 16.312 21.891 1 84.81 128 VAL B C 1
ATOM 2250 O O . VAL B 1 128 ? -10.82 15.406 21.125 1 84.81 128 VAL B O 1
ATOM 2253 N N . GLN B 1 129 ? -9.531 16.125 22.703 1 76.19 129 GLN B N 1
ATOM 2254 C CA . GLN B 1 129 ? -8.625 14.992 22.625 1 76.19 129 GLN B CA 1
ATOM 2255 C C . GLN B 1 129 ? -9.289 13.719 23.125 1 76.19 129 GLN B C 1
ATOM 2257 O O . GLN B 1 129 ? -8.984 12.617 22.656 1 76.19 129 GLN B O 1
ATOM 2262 N N . ASN B 1 130 ? -10.234 13.914 23.953 1 80.38 130 ASN B N 1
ATOM 2263 C CA . ASN B 1 130 ? -10.82 12.727 24.578 1 80.38 130 ASN B CA 1
ATOM 2264 C C . ASN B 1 130 ? -12.039 12.234 23.797 1 80.38 130 ASN B C 1
ATOM 2266 O O . ASN B 1 130 ? -12.602 11.188 24.125 1 80.38 130 ASN B O 1
ATOM 2270 N N . ASP B 1 131 ? -12.344 12.93 22.766 1 82.44 131 ASP B N 1
ATOM 2271 C CA . ASP B 1 131 ? -13.461 12.492 21.922 1 82.44 131 ASP B CA 1
ATOM 2272 C C . ASP B 1 131 ? -12.953 11.766 20.672 1 82.44 131 ASP B C 1
ATOM 2274 O O . ASP B 1 131 ? -12.758 12.383 19.625 1 82.44 131 ASP B O 1
ATOM 2278 N N . VAL B 1 132 ? -12.773 10.422 20.766 1 83 132 VAL B N 1
ATOM 2279 C CA . VAL B 1 132 ? -12.25 9.633 19.656 1 83 132 VAL B CA 1
ATOM 2280 C C . VAL B 1 132 ? -13.375 9.305 18.688 1 83 132 VAL B C 1
ATOM 2282 O O . VAL B 1 132 ? -14.344 8.625 19.047 1 83 132 VAL B O 1
ATOM 2285 N N . LEU B 1 133 ? -13.188 9.891 17.531 1 88.94 133 LEU B N 1
ATOM 2286 C CA . LEU B 1 133 ? -14.125 9.586 16.453 1 88.94 133 LEU B CA 1
ATOM 2287 C C . LEU B 1 133 ? -13.867 8.195 15.891 1 88.94 133 LEU B C 1
ATOM 2289 O O . LEU B 1 133 ? -14.789 7.551 15.375 1 88.94 133 LEU B O 1
ATOM 2293 N N . GLY B 1 134 ? -12.625 7.719 15.984 1 93.75 134 GLY B N 1
ATOM 2294 C CA . GLY B 1 134 ? -12.258 6.402 15.492 1 93.75 134 GLY B CA 1
ATOM 2295 C C . GLY B 1 134 ? -10.789 6.297 15.117 1 93.75 134 GLY B C 1
ATOM 2296 O O . GLY B 1 134 ? -10.055 7.289 15.172 1 93.75 134 GLY B O 1
ATOM 2297 N N . GLU B 1 135 ? -10.391 5.039 14.852 1 96.69 135 GLU B N 1
ATOM 2298 C CA . GLU B 1 135 ? -9.055 4.75 14.352 1 96.69 135 GLU B CA 1
ATOM 2299 C C . GLU B 1 135 ? -9.102 4.098 12.977 1 96.69 135 GLU B C 1
ATOM 2301 O O . GLU B 1 135 ? -10.141 3.559 12.57 1 96.69 135 GLU B O 1
ATOM 2306 N N . ALA B 1 136 ? -8.047 4.254 12.336 1 98.19 136 ALA B N 1
ATOM 2307 C CA . ALA B 1 136 ? -7.859 3.609 11.039 1 98.19 136 ALA B CA 1
ATOM 2308 C C . ALA B 1 136 ? -6.391 3.287 10.789 1 98.19 136 ALA B C 1
ATOM 2310 O O . ALA B 1 136 ? -5.508 3.836 11.453 1 98.19 136 ALA B O 1
ATOM 2311 N N . LYS B 1 137 ? -6.199 2.373 9.891 1 98.81 137 LYS B N 1
ATOM 2312 C CA . LYS B 1 137 ? -4.855 2.053 9.414 1 98.81 137 LYS B CA 1
ATOM 2313 C C . LYS B 1 137 ? -4.535 2.807 8.133 1 98.81 137 LYS B C 1
ATOM 2315 O O . LYS B 1 137 ? -5.441 3.188 7.383 1 98.81 137 LYS B O 1
ATOM 2320 N N . PHE B 1 138 ? -3.242 3.066 7.988 1 98.94 138 PHE B N 1
ATOM 2321 C CA . PHE B 1 138 ? -2.873 3.768 6.766 1 98.94 138 PHE B CA 1
ATOM 2322 C C . PHE B 1 138 ? -1.562 3.227 6.207 1 98.94 138 PHE B C 1
ATOM 2324 O O . PHE B 1 138 ? -0.741 2.684 6.949 1 98.94 138 PHE B O 1
ATOM 2331 N N . ILE B 1 139 ? -1.442 3.291 4.895 1 99 139 ILE B N 1
ATOM 2332 C CA . ILE B 1 139 ? -0.225 3.088 4.117 1 99 139 ILE B CA 1
ATOM 2333 C C . ILE B 1 139 ? 0.014 4.293 3.209 1 99 139 ILE B C 1
ATOM 2335 O O . ILE B 1 139 ? -0.868 4.684 2.441 1 99 139 ILE B O 1
ATOM 2339 N N . HIS B 1 140 ? 1.165 4.922 3.34 1 99 140 HIS B N 1
ATOM 2340 C CA . HIS B 1 140 ? 1.585 6.008 2.463 1 99 140 HIS B CA 1
ATOM 2341 C C . HIS B 1 140 ? 2.842 5.637 1.686 1 99 140 HIS B C 1
ATOM 2343 O O . HIS B 1 140 ? 3.803 5.121 2.262 1 99 140 HIS B O 1
ATOM 2349 N N . LEU B 1 141 ? 2.809 5.828 0.423 1 99 141 LEU B N 1
ATOM 2350 C CA . LEU B 1 141 ? 4.051 5.812 -0.337 1 99 141 LEU B CA 1
ATOM 2351 C C . LEU B 1 141 ? 4.617 7.219 -0.487 1 99 141 LEU B C 1
ATOM 2353 O O . LEU B 1 141 ? 3.977 8.094 -1.076 1 99 141 LEU B O 1
ATOM 2357 N N . TRP B 1 142 ? 5.773 7.465 0.078 1 98.94 142 TRP B N 1
ATOM 2358 C CA . TRP B 1 142 ? 6.523 8.711 -0.069 1 98.94 142 TRP B CA 1
ATOM 2359 C C . TRP B 1 142 ? 7.527 8.609 -1.212 1 98.94 142 TRP B C 1
ATOM 2361 O O . TRP B 1 142 ? 8.375 7.715 -1.227 1 98.94 142 TRP B O 1
ATOM 2371 N N . GLN B 1 143 ? 7.418 9.516 -2.121 1 98.94 143 GLN B N 1
ATOM 2372 C CA . GLN B 1 143 ? 8.328 9.602 -3.26 1 98.94 143 GLN B CA 1
ATOM 2373 C C . GLN B 1 143 ? 9.305 10.758 -3.096 1 98.94 143 GLN B C 1
ATOM 2375 O O . GLN B 1 143 ? 8.922 11.844 -2.674 1 98.94 143 GLN B O 1
ATOM 2380 N N . TYR B 1 144 ? 10.523 10.492 -3.322 1 98.88 144 TYR B N 1
ATOM 2381 C CA . TYR B 1 144 ? 11.492 11.57 -3.506 1 98.88 144 TYR B CA 1
ATOM 2382 C C . TYR B 1 144 ? 11.805 11.773 -4.98 1 98.88 144 TYR B C 1
ATOM 2384 O O . TYR B 1 144 ? 12.367 10.883 -5.629 1 98.88 144 TYR B O 1
ATOM 2392 N N . LYS B 1 145 ? 11.445 12.875 -5.488 1 98.56 145 LYS B N 1
ATOM 2393 C CA . LYS B 1 145 ? 11.641 13.195 -6.898 1 98.56 145 LYS B CA 1
ATOM 2394 C C . LYS B 1 145 ? 11.844 14.695 -7.09 1 98.56 145 LYS B C 1
ATOM 2396 O O . LYS B 1 145 ? 11.156 15.508 -6.465 1 98.56 145 LYS B O 1
ATOM 2401 N N . ASP B 1 146 ? 12.844 15.047 -7.875 1 97.38 146 ASP B N 1
ATOM 2402 C CA . ASP B 1 146 ? 13.133 16.438 -8.227 1 97.38 146 ASP B CA 1
ATOM 2403 C C . ASP B 1 146 ? 13.359 17.281 -6.973 1 97.38 146 ASP B C 1
ATOM 2405 O O . ASP B 1 146 ? 12.828 18.391 -6.859 1 97.38 146 ASP B O 1
ATOM 2409 N N . GLY B 1 147 ? 14 16.719 -6.016 1 97.25 147 GLY B N 1
ATOM 2410 C CA . GLY B 1 147 ? 14.453 17.438 -4.844 1 97.25 147 GLY B CA 1
ATOM 2411 C C . GLY B 1 147 ? 13.375 17.594 -3.779 1 97.25 147 GLY B C 1
ATOM 2412 O O . GLY B 1 147 ? 13.531 18.359 -2.834 1 97.25 147 GLY B O 1
ATOM 2413 N N . ALA B 1 148 ? 12.32 16.844 -3.934 1 98.19 148 ALA B N 1
ATOM 2414 C CA . ALA B 1 148 ? 11.234 17.016 -2.971 1 98.19 148 ALA B CA 1
ATOM 2415 C C . ALA B 1 148 ? 10.609 15.68 -2.602 1 98.19 148 ALA B C 1
ATOM 2417 O O . ALA B 1 148 ? 10.523 14.781 -3.441 1 98.19 148 ALA B O 1
ATOM 2418 N N . TRP B 1 149 ? 10.219 15.57 -1.331 1 98.88 149 TRP B N 1
ATOM 2419 C CA . TRP B 1 149 ? 9.398 14.461 -0.845 1 98.88 149 TRP B CA 1
ATOM 2420 C C . TRP B 1 149 ? 7.918 14.758 -1.016 1 98.88 149 TRP B C 1
ATOM 2422 O O . TRP B 1 149 ? 7.441 15.828 -0.625 1 98.88 149 TRP B O 1
ATOM 2432 N N . LYS B 1 150 ? 7.176 13.781 -1.581 1 98.94 150 LYS B N 1
ATOM 2433 C CA . LYS B 1 150 ? 5.723 13.914 -1.686 1 98.94 150 LYS B CA 1
ATOM 2434 C C . LYS B 1 150 ? 5.039 12.555 -1.539 1 98.94 150 LYS B C 1
ATOM 2436 O O . LYS B 1 150 ? 5.598 11.523 -1.93 1 98.94 150 LYS B O 1
ATOM 2441 N N . VAL B 1 151 ? 3.857 12.594 -0.995 1 98.94 151 VAL B N 1
ATOM 2442 C CA . VAL B 1 151 ? 3.051 11.383 -0.953 1 98.94 151 VAL B CA 1
ATOM 2443 C C . VAL B 1 151 ? 2.445 11.117 -2.328 1 98.94 151 VAL B C 1
ATOM 2445 O O . VAL B 1 151 ? 1.864 12.016 -2.941 1 98.94 151 VAL B O 1
ATOM 2448 N N . SER B 1 152 ? 2.598 9.867 -2.811 1 98.94 152 SER B N 1
ATOM 2449 C CA . SER B 1 152 ? 2.092 9.531 -4.137 1 98.94 152 SER B CA 1
ATOM 2450 C C . SER B 1 152 ? 0.877 8.609 -4.051 1 98.94 152 SER B C 1
ATOM 2452 O O . SER B 1 152 ? -0.029 8.695 -4.883 1 98.94 152 SER B O 1
ATOM 2454 N N . ARG B 1 153 ? 0.843 7.699 -3.123 1 98.94 153 ARG B N 1
ATOM 2455 C CA . ARG B 1 153 ? -0.265 6.781 -2.881 1 98.94 153 ARG B CA 1
ATOM 2456 C C . ARG B 1 153 ? -0.65 6.766 -1.406 1 98.94 153 ARG B C 1
ATOM 2458 O O . ARG B 1 153 ? 0.218 6.785 -0.532 1 98.94 153 ARG B O 1
ATOM 2465 N N . VAL B 1 154 ? -1.914 6.766 -1.191 1 99 154 VAL B N 1
ATOM 2466 C CA . VAL B 1 154 ? -2.473 6.648 0.152 1 99 154 VAL B CA 1
ATOM 2467 C C . VAL B 1 154 ? -3.502 5.523 0.19 1 99 154 VAL B C 1
ATOM 2469 O O . VAL B 1 154 ? -4.398 5.465 -0.657 1 99 154 VAL B O 1
ATOM 2472 N N . ILE B 1 155 ? -3.332 4.598 1.073 1 98.94 155 ILE B N 1
ATOM 2473 C CA . ILE B 1 155 ? -4.348 3.609 1.42 1 98.94 155 ILE B CA 1
ATOM 2474 C C . ILE B 1 155 ? -4.809 3.828 2.859 1 98.94 155 ILE B C 1
ATOM 2476 O O . ILE B 1 155 ? -4.035 3.645 3.801 1 98.94 155 ILE B O 1
ATOM 2480 N N . SER B 1 156 ? -5.973 4.352 3.035 1 98.88 156 SER B N 1
ATOM 2481 C CA . SER B 1 156 ? -6.617 4.559 4.328 1 98.88 156 SER B CA 1
ATOM 2482 C C . SER B 1 156 ? -7.742 3.555 4.555 1 98.88 156 SER B C 1
ATOM 2484 O O . SER B 1 156 ? -8.719 3.527 3.801 1 98.88 156 SER B O 1
ATOM 2486 N N . TYR B 1 157 ? -7.59 2.711 5.578 1 98.69 157 TYR B N 1
ATOM 2487 C CA . TYR B 1 157 ? -8.477 1.558 5.641 1 98.69 157 TYR B CA 1
ATOM 2488 C C . TYR B 1 157 ? -8.719 1.126 7.082 1 98.69 157 TYR B C 1
ATOM 2490 O O . TYR B 1 157 ? -8.047 1.611 8 1 98.69 157 TYR B O 1
ATOM 2498 N N . ASP B 1 158 ? -9.711 0.217 7.242 1 98.12 158 A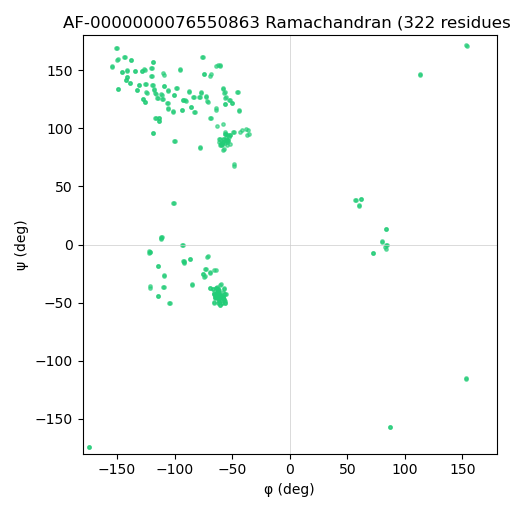SP B N 1
ATOM 2499 C CA . ASP B 1 158 ? -10.094 -0.358 8.531 1 98.12 158 ASP B CA 1
ATOM 2500 C C . ASP B 1 158 ? -10.594 0.722 9.484 1 98.12 158 ASP B C 1
ATOM 2502 O O . ASP B 1 158 ? -10.203 0.756 10.656 1 98.12 158 ASP B O 1
ATOM 2506 N N . HIS B 1 159 ? -11.328 1.64 8.883 1 96.19 159 HIS B N 1
ATOM 2507 C CA . HIS B 1 159 ? -11.938 2.643 9.75 1 96.19 159 HIS B CA 1
ATOM 2508 C C . HIS B 1 159 ? -12.945 2.008 10.695 1 96.19 159 HIS B C 1
ATOM 2510 O O . HIS B 1 159 ? -13.812 1.235 10.273 1 96.19 159 HIS B O 1
ATOM 2516 N N . ASP B 1 160 ? -12.633 2.127 11.953 1 83.5 160 ASP B N 1
ATOM 2517 C CA . ASP B 1 160 ? -13.531 1.617 12.984 1 83.5 160 ASP B CA 1
ATOM 2518 C C . ASP B 1 160 ? -14.602 2.65 13.344 1 83.5 160 ASP B C 1
ATOM 2520 O O . ASP B 1 160 ? -14.383 3.854 13.18 1 83.5 160 ASP B O 1
ATOM 2524 N N . VAL B 1 161 ? -15.859 2.387 13.164 1 60.88 161 VAL B N 1
ATOM 2525 C CA . VAL B 1 161 ? -16.75 3.322 13.836 1 60.88 161 VAL B CA 1
ATOM 2526 C C . VAL B 1 161 ? -16.656 3.137 15.344 1 60.88 161 VAL B C 1
ATOM 2528 O O . VAL B 1 161 ? -16.516 2.012 15.828 1 60.88 161 VAL B O 1
ATOM 2531 N N . VAL B 1 162 ? -16.031 4.16 16 1 52.22 162 VAL B N 1
ATOM 2532 C CA . VAL B 1 162 ? -16.25 4.141 17.438 1 52.22 162 VAL B CA 1
ATOM 2533 C C . VAL B 1 162 ? -17.688 3.699 17.734 1 52.22 162 VAL B C 1
ATOM 2535 O O . VAL B 1 162 ? -18.641 4.285 17.219 1 52.22 162 VAL B O 1
ATOM 2538 N N . LYS B 1 163 ? -17.922 2.498 18.062 1 37.47 163 LYS B N 1
ATOM 2539 C CA . LYS B 1 163 ? -19.203 2.143 18.688 1 37.47 163 LYS B CA 1
ATOM 2540 C C . LYS B 1 163 ? -19.453 2.973 19.938 1 37.47 163 LYS B C 1
ATOM 2542 O O . LYS B 1 163 ? -18.5 3.324 20.656 1 37.47 163 LYS B O 1
#

Nearest PDB structures (foldseek):
  7urw-assembly1_D-2  TM=7.971E-01  e=1.066E-06  Homo sapiens
  3ef8-assembly1_A  TM=7.994E-01  e=5.795E-06  Novosphingobium aromaticivorans DSM 12444
  6of9-assembly1_E  TM=7.338E-01  e=6.947E-06  Chlamydomonas reinhardtii
  6p7l-assembly1_D  TM=8.076E-01  e=1.720E-05  Streptomyces sp. CM020
  3e99-assembly1_A  TM=7.342E-01  e=1.720E-05  Burkholderia mallei ATCC 23344

Secondary structure (DSSP, 8-state):
-----------------------PPPPGGG--SHHHHHHHHHHHHHHHHHHHHTT-HHHHHHTEEEEEEEEETTTEEEESHHHHHHHIIIIITTT-EEEEPTT--EEEEETTTEEEEEEEEEEE-TT-TT-EEEEEEEEEEEEEETTEEEEEEEEEE------/-----------------------PPPPGGG--SHHHHHHHHHHHHHHHHHHHHTT-HHHHHHTEEEEEEEEETTTEEEESHHHHHHHIIIIITTT-EEEEPTT--EEEEETTTEEEEEEEEEEE-TT-TT-EEEEEEEEEEEEEETTEEEEEEEEEE------

Radius of gyration: 28.36 Å; Cα contacts (8 Å, |Δi|>4): 605; chains: 2; bounding box: 54×147×70 Å

Solvent-accessible surface area (backbone atoms only — not comparable to full-atom values): 18126 Å² total; per-residue (Å²): 134,85,80,80,79,78,78,77,78,77,78,78,79,77,74,78,75,75,72,77,66,77,74,76,70,72,56,70,89,72,49,84,44,70,68,52,44,39,52,40,52,52,52,50,49,50,53,46,44,50,20,51,51,65,55,34,59,70,62,37,54,68,38,39,35,67,76,18,38,37,38,21,37,83,80,14,74,46,72,25,36,64,61,49,53,51,46,41,60,74,71,28,48,91,52,44,27,72,41,77,43,85,90,43,71,42,65,44,61,21,29,92,38,40,31,43,36,34,34,37,36,35,31,20,42,67,95,35,86,86,45,64,58,26,41,28,37,37,38,35,32,36,34,50,55,95,91,40,68,25,36,42,38,37,40,42,29,72,69,44,72,57,124,134,84,81,78,78,78,79,79,75,77,77,80,75,77,74,78,75,74,71,77,65,77,74,75,68,73,57,71,88,73,49,85,44,70,68,52,43,39,51,40,51,51,52,49,48,50,53,44,43,50,20,53,50,65,56,34,59,68,62,37,54,68,39,38,33,69,77,18,39,37,37,21,36,83,79,12,74,46,73,25,35,64,60,49,54,50,47,41,60,73,72,30,46,88,51,43,28,71,40,76,43,85,90,44,71,43,65,45,60,22,30,94,39,40,31,42,38,36,34,37,36,35,31,22,41,67,96,34,87,84,45,65,57,27,40,27,37,39,38,36,35,37,34,50,56,95,91,39,66,24,36,40,39,36,40,41,31,70,68,44,72,57,125

Sequence (326 aa):
MKRFSALVLVGLMAGTLVRVEAQAVPALEAIKSDAELTRAISALDTQLFDAYNNCDIDKLGSLVVDDLEFYHDKTGLMVGKQPFLVAIKNNICGKVTRELVKGSLEVYPLKGYGAVEIGVHRFHHPGVQNDVLGEAKFIHLWQYKDGAWKVSRVISYDHDVVKMKRFSALVLVGLMAGTLVRVEAQAVPALEAIKSDAELTRAISALDTQLFDAYNNCDIDKLGSLVVDDLEFYHDKTGLMVGKQPFLVAIKNNICGKVTRELVKGSLEVYPLKGYGAVEIGVHRFHHPGVQNDVLGEAKFIHLWQYKDGAWKVSRVISYDHDVVK

Foldseek 3Di:
DPPPPPPPPPPPPPPPPPPPPLPDQDAPVPQDDQVSLLVSVVSLVVQLQVCLLQVVLVSNLQAADQQAWEAEPPPGIDTGSVVVSVCSNVPPHQFKGKDFDPPFWDWDDDPPFGIKIKGKIWMDHPPDPVHTQWMWIKIWDWGRDPNDIHTRYIHIYDTDGPD/DPPPPPPPPPPPPPPPPPPPPLPDQDAPVPDDDQVSLLVSVVSLVVQLQVCLLQVVLVSNLQAADQQAWEAEPPPGIDTGSVVVSVCSNVPPHQFKGKDFDPPFWDWDDDPPFGIKIKGKIWMDHPPDPVHTQWMWIKIWDWGRDPNDIHTRYIHIYDTDGPD

Organism: NCBI:txid570835

pLDDT: mean 89.56, std 17.92, range [37.47, 99.0]

InterPro domains:
  IPR027843 Domain of unknown function DUF4440 [PF14534] (41-151)
  IPR032710 NTF2-like domain superfamily [SSF54427] (37-152)